Protein AF-A0A7W8K038-F1 (afdb_monomer)

Organism: NCBI:txid662880

Secondary structure (DSSP, 8-state):
--PPPP--SEEEES--S-SS-EEES-EEE--TTT---SEEEEEET-B--SSSPEEEES-EEE----SSTTT-S----EEEEEEES--SSTTTS-EEEEEES-EEES-SSEEEEE-S-EEEEEES-EEEE-SB-TTS-B-TT--EEEEE--TT-GGGGT--B--EEES-EEEEEEE-TTS-EEE--EEETT-TTTEE-PEEPSS---HHHHHHHHHHHHHHHHHTT--SS--

Structure (mmCIF, N/CA/C/O backbone):
data_AF-A0A7W8K038-F1
#
_entry.id   AF-A0A7W8K038-F1
#
loop_
_atom_site.group_PDB
_atom_site.id
_atom_site.type_symbol
_atom_site.label_atom_id
_atom_site.label_alt_id
_atom_site.label_comp_id
_atom_site.label_asym_id
_atom_site.label_entity_id
_atom_site.label_seq_id
_atom_site.pdbx_PDB_ins_code
_atom_site.Cartn_x
_atom_site.Cartn_y
_atom_site.Cartn_z
_atom_site.occupancy
_atom_site.B_iso_or_equiv
_atom_site.auth_seq_id
_atom_site.auth_comp_id
_atom_site.auth_asym_id
_atom_site.auth_atom_id
_atom_site.pdbx_PDB_model_num
ATOM 1 N N . ASN A 1 1 ? 24.488 9.471 19.323 1.00 39.50 1 ASN A N 1
ATOM 2 C CA . ASN A 1 1 ? 24.071 9.617 17.911 1.00 39.50 1 ASN A CA 1
ATOM 3 C C . ASN A 1 1 ? 22.723 8.944 17.753 1.00 39.50 1 ASN A C 1
ATOM 5 O O . ASN A 1 1 ? 22.666 7.740 17.559 1.00 39.50 1 ASN A O 1
ATOM 9 N N . GLY A 1 2 ? 21.658 9.698 18.034 1.00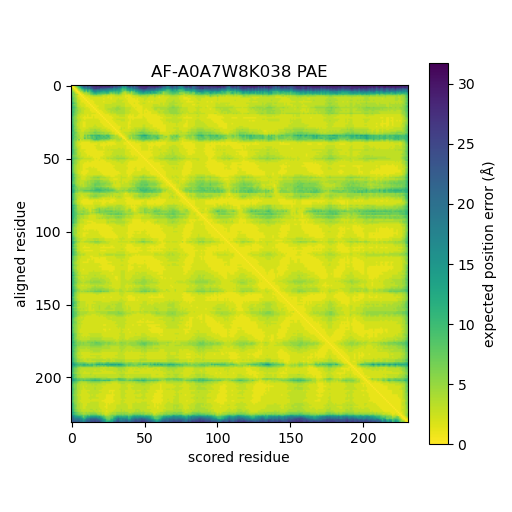 48.41 2 GLY A N 1
ATOM 10 C CA . GLY A 1 2 ? 20.288 9.205 18.214 1.00 48.41 2 GLY A CA 1
ATOM 11 C C . GLY A 1 2 ? 19.493 9.139 16.915 1.00 48.41 2 GLY A C 1
ATOM 12 O O . GLY A 1 2 ? 18.343 9.571 16.892 1.00 48.41 2 GLY A O 1
ATOM 13 N N . ASP A 1 3 ? 20.108 8.638 15.846 1.00 58.06 3 ASP A N 1
ATOM 14 C CA . ASP A 1 3 ? 19.403 8.445 14.585 1.00 58.06 3 ASP A CA 1
ATOM 15 C C . ASP A 1 3 ? 18.513 7.210 14.697 1.00 58.06 3 ASP A C 1
ATOM 17 O O . ASP A 1 3 ? 18.945 6.113 15.057 1.00 58.06 3 ASP A O 1
ATOM 21 N N . ARG A 1 4 ? 17.228 7.412 14.429 1.00 64.44 4 ARG A N 1
ATOM 22 C CA . ARG A 1 4 ? 16.230 6.353 14.425 1.00 64.44 4 ARG A CA 1
ATOM 23 C C . ARG A 1 4 ? 16.504 5.402 13.258 1.00 64.44 4 ARG A C 1
ATOM 25 O O . ARG A 1 4 ? 16.451 5.818 12.102 1.00 64.44 4 ARG A O 1
ATOM 32 N N . TYR A 1 5 ? 16.727 4.123 13.551 1.00 72.19 5 TYR A N 1
ATOM 33 C CA . TYR A 1 5 ? 16.779 3.091 12.517 1.00 72.19 5 TYR A CA 1
ATOM 34 C C . TYR A 1 5 ? 15.412 2.959 11.844 1.00 72.19 5 TYR A C 1
ATOM 36 O O . TYR A 1 5 ? 14.387 2.789 12.510 1.00 72.19 5 TYR A O 1
ATOM 44 N N . ARG A 1 6 ? 15.405 3.039 10.514 1.00 77.88 6 ARG A N 1
ATOM 45 C CA . ARG A 1 6 ? 14.235 2.722 9.699 1.00 77.88 6 ARG A CA 1
ATOM 46 C C . ARG A 1 6 ? 14.173 1.215 9.531 1.00 77.88 6 ARG A C 1
ATOM 48 O O . ARG A 1 6 ? 15.097 0.633 8.974 1.00 77.88 6 ARG A O 1
ATOM 55 N N . VAL A 1 7 ? 13.111 0.610 10.044 1.00 87.06 7 VAL A N 1
ATOM 56 C CA . VAL A 1 7 ? 12.880 -0.834 9.966 1.00 87.06 7 VAL A CA 1
ATOM 57 C C . VAL A 1 7 ? 11.578 -1.104 9.229 1.00 87.06 7 VAL A C 1
ATOM 59 O O . VAL A 1 7 ? 10.643 -0.306 9.305 1.00 87.06 7 VAL A O 1
ATOM 62 N N . GLN A 1 8 ? 11.537 -2.224 8.519 1.00 92.69 8 GLN A N 1
ATOM 63 C CA . GLN A 1 8 ? 10.395 -2.731 7.768 1.00 92.69 8 GLN A CA 1
ATOM 64 C C . GLN A 1 8 ? 10.157 -4.182 8.189 1.00 92.69 8 GLN A C 1
ATOM 66 O O . GLN A 1 8 ? 11.086 -4.844 8.655 1.00 92.69 8 GLN A O 1
ATOM 71 N N . PHE A 1 9 ? 8.941 -4.696 7.999 1.00 95.38 9 PHE A N 1
ATOM 72 C CA . PHE A 1 9 ? 8.730 -6.145 8.076 1.00 95.38 9 PHE A CA 1
ATOM 73 C C . PHE A 1 9 ? 9.479 -6.840 6.929 1.00 95.38 9 PHE A C 1
ATOM 75 O O . PHE A 1 9 ? 10.213 -7.799 7.153 1.00 95.38 9 PHE A O 1
ATOM 82 N N . ALA A 1 10 ? 9.358 -6.296 5.716 1.00 96.56 10 ALA A N 1
ATOM 83 C CA . ALA A 1 10 ? 10.121 -6.722 4.556 1.00 96.56 10 ALA A CA 1
ATOM 84 C C . ALA A 1 10 ? 10.601 -5.512 3.747 1.00 96.56 10 ALA A C 1
ATOM 86 O O . ALA A 1 10 ? 9.828 -4.613 3.408 1.00 96.56 10 ALA A O 1
ATOM 87 N N . GLN A 1 11 ? 11.881 -5.517 3.381 1.00 95.75 11 GLN A N 1
ATOM 88 C CA . GLN A 1 11 ? 12.431 -4.581 2.409 1.00 95.75 11 GLN A CA 1
ATOM 89 C C . GLN A 1 11 ? 13.205 -5.344 1.338 1.00 95.75 11 GLN A C 1
ATOM 91 O O . GLN A 1 11 ? 14.112 -6.114 1.648 1.00 95.75 11 GLN A O 1
ATOM 96 N N . LEU A 1 12 ? 12.878 -5.077 0.073 1.00 96.75 12 LEU A N 1
ATOM 97 C CA . LEU A 1 12 ? 13.747 -5.408 -1.051 1.00 96.75 12 LEU A CA 1
ATOM 98 C C . LEU A 1 12 ? 14.373 -4.112 -1.547 1.00 96.75 12 LEU A C 1
ATOM 100 O O . LEU A 1 12 ? 13.670 -3.221 -2.031 1.00 96.75 12 LEU A O 1
ATOM 104 N N . ALA A 1 13 ? 15.693 -4.013 -1.427 1.00 96.25 13 ALA A N 1
ATOM 105 C CA . ALA A 1 13 ? 16.438 -2.829 -1.817 1.00 96.25 13 ALA A CA 1
ATOM 106 C C . ALA A 1 13 ? 17.395 -3.144 -2.967 1.00 96.25 13 ALA A C 1
ATOM 108 O O . ALA A 1 13 ? 18.289 -3.976 -2.821 1.00 96.25 13 ALA A O 1
ATOM 109 N N . LYS A 1 14 ? 17.247 -2.418 -4.081 1.00 96.12 14 LYS A N 1
ATOM 110 C CA . LYS A 1 14 ? 18.122 -2.485 -5.262 1.00 96.12 14 LYS A CA 1
ATOM 111 C C . LYS A 1 14 ? 18.126 -3.864 -5.935 1.00 96.12 14 LYS A C 1
ATOM 113 O O . LYS A 1 14 ? 19.150 -4.290 -6.464 1.00 96.12 14 LYS A O 1
ATOM 118 N N . VAL A 1 15 ? 16.986 -4.556 -5.919 1.00 96.62 15 VAL A N 1
ATOM 119 C CA . VAL A 1 15 ? 16.804 -5.851 -6.592 1.00 96.62 15 VAL A CA 1
ATOM 120 C C . VAL A 1 15 ? 16.156 -5.606 -7.950 1.00 96.62 15 VAL A C 1
ATOM 122 O O . VAL A 1 15 ? 14.987 -5.254 -8.013 1.00 96.62 15 VAL A O 1
ATOM 125 N N . GLN A 1 16 ? 16.901 -5.747 -9.044 1.00 95.81 16 GLN A N 1
ATOM 126 C CA . GLN A 1 16 ? 16.466 -5.272 -10.363 1.00 95.81 16 GLN A CA 1
ATOM 127 C C . GLN A 1 16 ? 16.332 -6.419 -11.363 1.00 95.81 16 GLN A C 1
ATOM 129 O O . GLN A 1 16 ? 17.250 -7.223 -11.507 1.00 95.81 16 GLN A O 1
ATOM 134 N N . GLY A 1 17 ? 15.209 -6.467 -12.083 1.00 95.56 17 GLY A N 1
ATOM 135 C CA . GLY A 1 17 ? 14.999 -7.409 -13.184 1.00 95.56 17 GLY A CA 1
ATOM 136 C C . GLY A 1 17 ? 14.963 -8.880 -12.765 1.00 95.56 17 GLY A C 1
ATOM 137 O O . GLY A 1 17 ? 15.332 -9.744 -13.559 1.00 95.56 17 GLY A O 1
ATOM 138 N N . VAL A 1 18 ? 14.547 -9.181 -11.532 1.00 97.69 18 VAL A N 1
ATOM 139 C CA . VAL A 1 18 ? 14.528 -10.558 -11.011 1.00 97.69 18 VAL A CA 1
ATOM 140 C C . VAL A 1 18 ? 13.152 -11.192 -11.230 1.00 97.69 18 VAL A C 1
ATOM 142 O O . VAL A 1 18 ? 12.117 -10.604 -10.925 1.00 97.69 18 VAL A O 1
ATOM 145 N N . ALA A 1 19 ? 13.131 -12.405 -11.780 1.00 98.00 19 ALA A N 1
ATOM 146 C CA . ALA A 1 19 ? 11.912 -13.185 -11.976 1.00 98.00 19 ALA A CA 1
ATOM 147 C C . ALA A 1 19 ? 11.531 -13.975 -10.711 1.00 98.00 19 ALA A C 1
ATOM 149 O O . ALA A 1 19 ? 12.387 -14.306 -9.894 1.00 98.00 19 ALA A O 1
ATOM 150 N N . GLY A 1 20 ? 10.247 -14.319 -10.581 1.00 97.44 20 GLY A N 1
ATOM 151 C CA . GLY A 1 20 ? 9.751 -15.239 -9.550 1.00 97.44 20 GLY A CA 1
ATOM 152 C C . GLY A 1 20 ? 9.718 -14.676 -8.127 1.00 97.44 20 GLY A C 1
ATOM 153 O O . GLY A 1 20 ? 9.642 -15.447 -7.177 1.00 97.44 20 GLY A O 1
ATOM 154 N N . MET A 1 21 ? 9.794 -13.353 -7.960 1.00 98.44 21 MET A N 1
ATOM 155 C CA . MET A 1 21 ? 9.704 -12.725 -6.640 1.00 98.44 21 MET A CA 1
ATOM 156 C C . MET A 1 21 ? 8.253 -12.657 -6.150 1.00 98.44 21 MET A C 1
ATOM 158 O O . MET A 1 21 ? 7.381 -12.142 -6.855 1.00 98.44 21 MET A O 1
ATOM 162 N N . GLU A 1 22 ? 8.023 -13.104 -4.915 1.00 98.50 22 GLU A N 1
ATOM 163 C CA . GLU A 1 22 ? 6.705 -13.143 -4.281 1.00 98.50 22 GLU A CA 1
ATOM 164 C C . GLU A 1 22 ? 6.793 -12.789 -2.787 1.00 98.50 22 GLU A C 1
ATOM 166 O O . GLU A 1 22 ? 7.688 -13.249 -2.077 1.00 98.50 22 GLU A O 1
ATOM 171 N N . ILE A 1 23 ? 5.854 -11.968 -2.311 1.00 98.62 23 ILE A N 1
ATOM 172 C CA . ILE A 1 23 ? 5.584 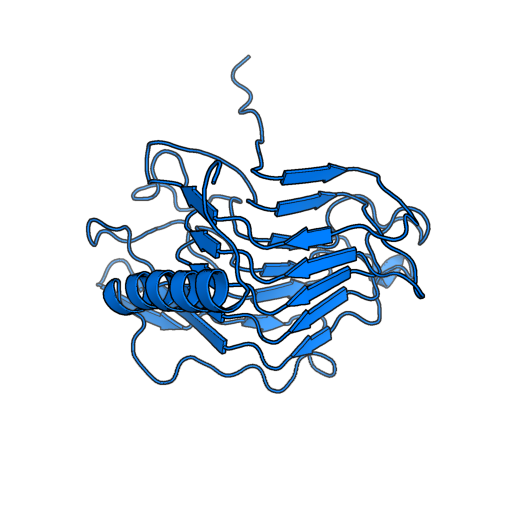-11.731 -0.889 1.00 98.62 23 ILE A CA 1
ATOM 173 C C . ILE A 1 23 ? 4.097 -11.999 -0.664 1.00 98.62 23 ILE A C 1
ATOM 175 O O . ILE A 1 23 ? 3.257 -11.152 -0.986 1.00 98.62 23 ILE A O 1
ATOM 179 N N . ALA A 1 24 ? 3.764 -13.170 -0.122 1.00 98.12 24 ALA A N 1
ATOM 180 C CA . ALA A 1 24 ? 2.376 -13.591 0.015 1.00 98.12 24 ALA A CA 1
ATOM 181 C C . ALA A 1 24 ? 2.047 -14.230 1.361 1.00 98.12 24 ALA A C 1
ATOM 183 O O . ALA A 1 24 ? 2.910 -14.821 2.007 1.00 98.12 24 ALA A O 1
ATOM 184 N N . TRP A 1 25 ? 0.773 -14.120 1.749 1.00 97.44 25 TRP A N 1
ATOM 185 C CA . TRP A 1 25 ? 0.190 -14.812 2.904 1.00 97.44 25 TRP A CA 1
ATOM 186 C C . TRP A 1 25 ? 0.849 -14.532 4.262 1.00 97.44 25 TRP A C 1
ATOM 188 O O . TRP A 1 25 ? 0.764 -15.349 5.179 1.00 97.44 25 TRP A O 1
ATOM 198 N N . ASN A 1 26 ? 1.468 -13.362 4.421 1.00 97.62 26 ASN A N 1
ATOM 199 C CA . ASN A 1 26 ? 2.027 -12.939 5.701 1.00 97.62 26 ASN A CA 1
ATOM 200 C C . ASN A 1 26 ? 0.948 -12.292 6.576 1.00 97.62 26 ASN A C 1
ATOM 202 O O . ASN A 1 26 ? 0.149 -11.489 6.091 1.00 97.62 26 ASN A O 1
ATOM 206 N N . GLU A 1 27 ? 0.970 -12.605 7.871 1.00 97.19 27 GLU A N 1
ATOM 207 C CA . GLU A 1 27 ? 0.245 -11.872 8.910 1.00 97.19 27 GLU A CA 1
ATOM 208 C C . GLU A 1 27 ? 1.221 -10.927 9.613 1.00 97.19 27 GLU A C 1
ATOM 210 O O . GLU A 1 27 ? 2.164 -11.371 10.267 1.00 97.19 27 GLU A O 1
ATOM 215 N N . VAL A 1 28 ? 1.003 -9.621 9.477 1.00 96.69 28 VAL A N 1
ATOM 216 C CA . VAL A 1 28 ? 1.839 -8.593 10.101 1.00 96.69 28 VAL A CA 1
ATOM 217 C C . VAL A 1 28 ? 0.958 -7.714 10.975 1.00 96.69 28 VAL A C 1
ATOM 219 O O . VAL A 1 28 ? 0.100 -6.994 10.468 1.00 96.69 28 VAL A O 1
ATOM 222 N N . ILE A 1 29 ? 1.159 -7.769 12.292 1.00 96.06 29 ILE A N 1
ATOM 223 C CA . ILE A 1 29 ? 0.380 -6.998 13.267 1.00 96.06 29 ILE A CA 1
ATOM 224 C C . ILE A 1 29 ? 1.328 -6.171 14.127 1.00 96.06 29 ILE A C 1
ATOM 226 O O . ILE A 1 29 ? 2.129 -6.696 14.896 1.00 96.06 29 ILE A O 1
ATOM 230 N N . ASN A 1 30 ? 1.195 -4.855 14.014 1.00 94.38 30 ASN A N 1
ATOM 231 C CA . ASN A 1 30 ? 1.986 -3.879 14.742 1.00 94.38 30 ASN A CA 1
ATOM 232 C C . ASN A 1 30 ? 1.109 -3.179 15.767 1.00 94.38 30 ASN A C 1
ATOM 234 O O . ASN A 1 30 ? 0.130 -2.522 15.416 1.00 94.38 30 ASN A O 1
ATOM 238 N N . GLU A 1 31 ? 1.463 -3.292 17.042 1.00 93.19 31 GLU A N 1
ATOM 239 C CA . GLU A 1 31 ? 0.704 -2.658 18.117 1.00 93.19 31 GLU A CA 1
ATOM 240 C C . GLU A 1 31 ? 1.218 -1.233 18.408 1.00 93.19 31 GLU A C 1
ATOM 242 O O . GLU A 1 31 ? 2.439 -1.010 18.422 1.00 93.19 31 GLU A O 1
ATOM 247 N N . PRO A 1 32 ? 0.319 -0.261 18.673 1.00 91.81 32 PRO A N 1
ATOM 248 C CA . PRO A 1 32 ? 0.703 1.084 19.099 1.00 91.81 32 PRO A CA 1
ATOM 249 C C . PRO A 1 32 ? 1.629 1.060 20.319 1.00 91.81 32 PRO A C 1
ATOM 251 O O . PRO A 1 32 ? 1.367 0.347 21.286 1.00 91.81 32 PRO A O 1
ATOM 254 N N . GLY A 1 33 ? 2.710 1.843 20.284 1.00 88.25 33 GLY A N 1
ATOM 255 C CA . GLY A 1 33 ? 3.678 1.936 21.384 1.00 88.25 33 GLY A CA 1
ATOM 256 C C . GLY A 1 33 ? 4.605 0.725 21.553 1.00 88.25 33 GLY A C 1
ATOM 257 O O . GLY A 1 33 ? 5.503 0.776 22.389 1.00 88.25 33 GLY A O 1
ATOM 258 N N . LYS A 1 34 ? 4.433 -0.347 20.764 1.00 88.81 34 LYS A N 1
ATOM 259 C CA . LYS A 1 34 ? 5.296 -1.546 20.804 1.00 88.81 34 LYS A CA 1
ATOM 260 C C . LYS A 1 34 ? 6.188 -1.714 19.576 1.00 88.81 34 LYS A C 1
ATOM 262 O O . LYS A 1 34 ? 7.090 -2.543 19.578 1.00 88.81 34 LYS A O 1
ATOM 267 N N . SER A 1 35 ? 5.933 -0.943 18.527 1.00 82.31 35 SER A N 1
ATOM 268 C CA . SER A 1 35 ? 6.666 -0.977 17.262 1.00 82.31 35 SER A CA 1
ATOM 269 C C . SER A 1 35 ? 6.764 0.433 16.683 1.00 82.31 35 SER A C 1
ATOM 271 O O . SER A 1 35 ? 6.010 1.326 17.069 1.00 82.31 35 SER A O 1
ATOM 273 N N . SER A 1 36 ? 7.735 0.647 15.797 1.00 82.31 36 SER A N 1
ATOM 274 C CA . SER A 1 36 ? 8.001 1.950 15.181 1.00 82.31 36 SER A CA 1
ATOM 275 C C . SER A 1 36 ? 8.637 1.761 13.801 1.00 82.31 36 SER A C 1
ATOM 277 O O . SER A 1 36 ? 9.719 2.278 13.507 1.00 82.31 36 SER A O 1
ATOM 279 N N . LEU A 1 37 ? 7.996 0.928 12.982 1.00 87.00 37 LEU A N 1
ATOM 280 C CA . LEU A 1 37 ? 8.451 0.596 11.632 1.00 87.00 37 LEU A CA 1
ATOM 281 C C . LEU A 1 37 ? 8.009 1.661 10.623 1.00 87.00 37 LEU A C 1
ATOM 283 O O . LEU A 1 37 ? 6.950 2.259 10.800 1.00 87.00 37 LEU A O 1
ATOM 287 N N . GLU A 1 38 ? 8.795 1.879 9.575 1.00 89.31 38 GLU A N 1
ATOM 288 C CA . GLU A 1 38 ? 8.398 2.745 8.461 1.00 89.31 38 GLU A CA 1
ATOM 289 C C . GLU A 1 38 ? 7.273 2.062 7.663 1.00 89.31 38 GLU A C 1
ATOM 291 O O . GLU A 1 38 ? 6.159 1.902 8.164 1.00 89.31 38 GLU A O 1
ATOM 296 N N . GLU A 1 39 ? 7.505 1.626 6.430 1.00 93.06 39 GLU A N 1
ATOM 297 C CA . GLU A 1 39 ? 6.520 0.810 5.722 1.00 93.06 39 GLU A CA 1
ATOM 298 C C . GLU A 1 39 ? 6.660 -0.670 6.072 1.00 93.06 39 GLU A C 1
ATOM 300 O O . GLU A 1 39 ? 7.761 -1.175 6.284 1.00 93.06 39 GLU A O 1
ATOM 305 N N . ASN A 1 40 ? 5.539 -1.390 6.139 1.00 97.62 40 ASN A N 1
ATOM 306 C CA . ASN A 1 40 ? 5.576 -2.834 6.374 1.00 97.62 40 ASN A CA 1
ATOM 307 C C . ASN A 1 40 ? 6.304 -3.545 5.235 1.00 97.62 40 ASN A C 1
ATOM 309 O O . ASN A 1 40 ? 7.177 -4.373 5.486 1.00 97.62 40 ASN A O 1
ATOM 313 N N . ILE A 1 41 ? 5.974 -3.187 3.995 1.00 98.50 41 ILE A N 1
ATOM 314 C CA . ILE A 1 41 ? 6.663 -3.666 2.801 1.00 98.50 41 ILE A CA 1
ATOM 315 C C . ILE A 1 41 ? 7.161 -2.455 2.020 1.00 98.50 41 ILE A C 1
ATOM 317 O O . ILE A 1 41 ? 6.360 -1.635 1.574 1.00 98.50 41 ILE A O 1
ATOM 321 N N . ASN A 1 42 ? 8.473 -2.353 1.820 1.00 97.81 42 ASN A N 1
ATOM 322 C CA . ASN A 1 42 ? 9.081 -1.299 1.009 1.00 97.81 42 ASN A CA 1
ATOM 323 C C . ASN A 1 42 ? 9.884 -1.910 -0.151 1.00 97.81 42 ASN A C 1
ATOM 325 O O . ASN A 1 42 ? 10.755 -2.761 0.056 1.00 97.81 42 ASN A O 1
ATOM 329 N N . LEU A 1 43 ? 9.590 -1.463 -1.374 1.00 97.94 43 LEU A N 1
ATOM 330 C CA . LEU A 1 43 ? 10.349 -1.798 -2.575 1.00 97.94 43 LEU A CA 1
ATOM 331 C C . LEU A 1 43 ? 11.222 -0.611 -2.996 1.00 97.94 43 LEU A C 1
ATOM 333 O O . LEU A 1 43 ? 10.837 0.192 -3.849 1.00 97.94 43 LEU A O 1
ATOM 337 N N . TYR A 1 44 ? 12.418 -0.526 -2.417 1.00 97.25 44 TYR A N 1
ATOM 338 C CA . TYR A 1 44 ? 13.383 0.524 -2.722 1.00 97.25 44 TYR A CA 1
ATOM 339 C C . TYR A 1 44 ? 14.176 0.160 -3.979 1.00 97.25 44 TYR A C 1
ATOM 341 O O . TYR A 1 44 ? 15.014 -0.738 -3.939 1.00 97.25 44 TYR A O 1
ATOM 349 N N . SER A 1 45 ? 13.971 0.867 -5.093 1.00 97.06 45 SER A N 1
ATOM 350 C CA . SER A 1 45 ? 14.696 0.642 -6.356 1.00 97.06 45 SER A CA 1
ATO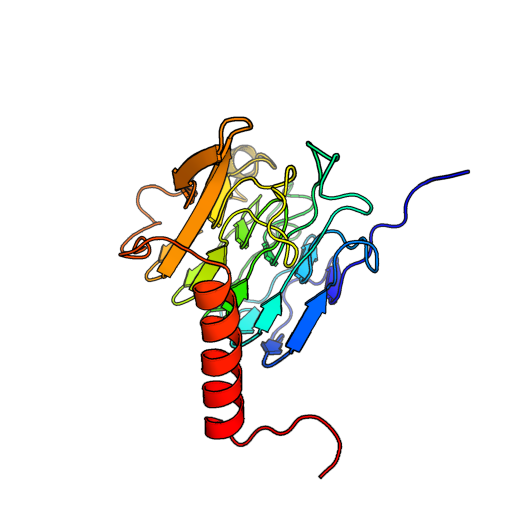M 351 C C . SER A 1 45 ? 14.647 -0.831 -6.800 1.00 97.06 45 SER A C 1
ATOM 353 O O . SER A 1 45 ? 15.658 -1.413 -7.200 1.00 97.06 45 SER A O 1
ATOM 355 N N . THR A 1 46 ? 13.468 -1.446 -6.663 1.00 98.12 46 THR A N 1
ATOM 356 C CA . THR A 1 46 ? 13.252 -2.879 -6.898 1.00 98.12 46 THR A CA 1
ATOM 357 C C . THR A 1 46 ? 12.288 -3.117 -8.054 1.00 98.12 46 THR A C 1
ATOM 359 O O . THR A 1 46 ? 11.239 -2.473 -8.141 1.00 98.12 46 THR A O 1
ATOM 362 N N . SER A 1 47 ? 12.632 -4.057 -8.935 1.00 98.25 47 SER A N 1
ATOM 363 C CA . SER A 1 47 ? 11.819 -4.418 -10.088 1.00 98.25 47 SER A CA 1
ATOM 364 C C . SER A 1 47 ? 11.796 -5.913 -10.390 1.00 98.25 47 SER A C 1
ATOM 366 O O . SER A 1 47 ? 12.804 -6.614 -10.287 1.00 98.25 47 SER A O 1
ATOM 368 N N . GLY A 1 48 ? 10.617 -6.382 -10.803 1.00 98.38 48 GLY A N 1
ATOM 369 C CA . GLY A 1 48 ? 10.478 -7.653 -11.505 1.00 98.38 48 GLY A CA 1
ATOM 370 C C . GLY A 1 48 ? 10.865 -7.517 -12.979 1.00 98.38 48 GLY A C 1
ATOM 371 O O . GLY A 1 48 ? 11.571 -6.594 -13.388 1.00 98.38 48 GLY A O 1
ATOM 372 N N . THR A 1 49 ? 10.336 -8.406 -13.809 1.00 98.12 49 THR A N 1
ATOM 373 C CA . THR A 1 49 ? 10.434 -8.322 -15.274 1.00 98.12 49 THR A CA 1
ATOM 374 C C . THR A 1 49 ? 9.046 -8.187 -15.896 1.00 98.12 49 THR A C 1
ATOM 376 O O . THR A 1 49 ? 8.036 -8.486 -15.258 1.00 98.12 49 THR A O 1
ATOM 379 N N . SER A 1 50 ? 8.966 -7.780 -17.164 1.00 97.38 50 SER A N 1
ATOM 380 C CA . SER A 1 50 ? 7.686 -7.698 -17.881 1.00 97.38 50 SER A CA 1
ATOM 381 C C . SER A 1 50 ? 6.967 -9.050 -17.981 1.00 97.38 50 SER A C 1
ATOM 383 O O . SER A 1 50 ? 5.740 -9.087 -17.893 1.00 97.38 50 SER A O 1
ATOM 385 N N . SER A 1 51 ? 7.716 -10.151 -18.111 1.00 97.88 51 SER A N 1
ATOM 386 C CA . SER A 1 51 ? 7.197 -11.525 -18.173 1.00 97.88 51 SER A CA 1
ATOM 387 C C . SER A 1 51 ? 7.049 -12.206 -16.808 1.00 97.88 51 SER A C 1
ATOM 389 O O . SER A 1 51 ? 6.382 -13.229 -16.709 1.00 97.88 51 SER A O 1
ATOM 391 N N . SER A 1 52 ? 7.676 -11.675 -15.757 1.00 98.44 52 SER A N 1
ATOM 392 C CA . SER A 1 52 ? 7.621 -12.206 -14.391 1.00 98.44 52 SER A CA 1
ATOM 393 C C . SER A 1 52 ? 7.693 -11.045 -13.405 1.00 98.44 52 SER A C 1
ATOM 395 O O . SER A 1 52 ? 8.764 -10.638 -12.948 1.00 98.44 52 SER A O 1
ATOM 397 N N . ARG A 1 53 ? 6.525 -10.454 -13.165 1.00 98.62 53 ARG A N 1
ATOM 398 C CA . ARG A 1 53 ? 6.329 -9.281 -12.312 1.00 98.62 53 ARG A CA 1
ATOM 399 C C . ARG A 1 53 ? 6.404 -9.711 -10.848 1.00 98.62 53 ARG A C 1
ATOM 401 O O . ARG A 1 53 ? 5.883 -10.774 -10.519 1.00 98.62 53 ARG A O 1
ATOM 408 N N . LEU A 1 54 ? 6.999 -8.897 -9.975 1.00 98.81 54 LEU A N 1
ATOM 409 C CA . LEU A 1 54 ? 7.010 -9.164 -8.531 1.00 98.81 54 LEU A CA 1
ATOM 410 C C . LEU A 1 54 ? 5.566 -9.176 -8.018 1.00 98.81 54 LEU A C 1
ATOM 412 O O . LEU A 1 54 ? 4.823 -8.235 -8.294 1.00 98.81 54 LEU A O 1
ATOM 416 N N . GLN A 1 55 ? 5.173 -10.217 -7.286 1.00 98.88 55 GLN A N 1
ATOM 417 C CA . GLN A 1 55 ? 3.820 -10.358 -6.743 1.00 98.88 55 GLN A CA 1
ATOM 418 C C . GLN A 1 55 ? 3.802 -10.039 -5.237 1.00 98.88 55 GLN A C 1
ATOM 420 O O . GLN A 1 55 ? 4.565 -10.619 -4.470 1.00 98.88 55 GLN A O 1
ATOM 425 N N . ILE A 1 56 ? 2.929 -9.132 -4.793 1.00 98.94 56 ILE A N 1
ATOM 426 C CA . ILE A 1 56 ? 2.629 -8.899 -3.370 1.00 98.94 56 ILE A CA 1
ATOM 427 C C . ILE A 1 56 ? 1.141 -9.144 -3.167 1.00 98.94 56 ILE A C 1
ATOM 429 O O . ILE A 1 56 ? 0.324 -8.303 -3.557 1.00 98.94 56 ILE A O 1
ATOM 433 N N . HIS A 1 57 ? 0.764 -10.273 -2.572 1.00 98.88 57 HIS A N 1
ATOM 434 C CA . HIS A 1 57 ? -0.651 -10.615 -2.493 1.00 98.88 57 HIS A CA 1
ATOM 435 C C . HIS A 1 57 ? -1.086 -11.375 -1.255 1.00 98.88 57 HIS A C 1
ATOM 437 O O . HIS A 1 57 ? -0.301 -12.028 -0.580 1.00 98.88 57 HIS A O 1
ATOM 443 N N . ASP A 1 58 ? -2.378 -11.264 -0.956 1.00 98.81 58 ASP A N 1
ATOM 444 C CA . ASP A 1 58 ? -3.025 -12.001 0.130 1.00 98.81 58 ASP A CA 1
ATOM 445 C C . ASP A 1 58 ? -2.336 -11.848 1.500 1.00 98.81 58 ASP A C 1
ATOM 447 O O . ASP A 1 58 ? -2.476 -12.702 2.372 1.00 98.81 58 ASP A O 1
ATOM 451 N N . ASN A 1 59 ? -1.624 -10.742 1.731 1.00 98.81 59 ASN A N 1
ATOM 452 C CA . ASN A 1 59 ? -1.065 -10.410 3.038 1.00 98.81 59 ASN A CA 1
ATOM 453 C C . ASN A 1 59 ? -2.110 -9.688 3.897 1.00 98.81 59 ASN A C 1
ATOM 455 O O . ASN A 1 59 ? -2.917 -8.902 3.384 1.00 98.81 59 ASN A O 1
ATOM 459 N N . TYR A 1 60 ? -2.050 -9.913 5.207 1.00 98.75 60 TYR A N 1
ATOM 460 C CA . TYR A 1 60 ? -2.709 -9.085 6.207 1.00 98.75 60 TYR A CA 1
ATOM 461 C C . TYR A 1 60 ? -1.685 -8.168 6.855 1.00 98.75 60 TYR A C 1
ATOM 463 O O . TYR A 1 60 ? -0.713 -8.634 7.444 1.00 98.75 60 TYR A O 1
ATOM 471 N N . ILE A 1 61 ? -1.905 -6.863 6.748 1.00 98.69 61 ILE A N 1
ATOM 472 C CA . ILE A 1 61 ? -1.035 -5.852 7.340 1.00 98.69 61 ILE A CA 1
ATOM 473 C C . ILE A 1 61 ? -1.886 -4.978 8.242 1.00 98.69 61 ILE A C 1
ATOM 475 O O . ILE A 1 61 ? -2.765 -4.268 7.760 1.00 98.69 61 ILE A O 1
ATOM 479 N N . GLN A 1 62 ? -1.593 -4.989 9.536 1.00 97.81 62 GLN A N 1
ATOM 480 C CA . GLN A 1 62 ? -2.230 -4.127 10.512 1.00 97.81 62 GLN A CA 1
ATOM 481 C C . GLN A 1 62 ? -1.206 -3.259 11.228 1.00 97.81 62 GLN A C 1
ATOM 483 O O . GLN A 1 62 ? -0.263 -3.753 11.845 1.00 97.81 62 GLN A O 1
ATOM 488 N N . GLY A 1 63 ? -1.446 -1.953 11.208 1.00 94.44 63 GLY A N 1
ATOM 489 C CA . GLY A 1 63 ? -0.608 -0.998 11.912 1.00 94.44 63 GLY A CA 1
ATOM 490 C C . GLY A 1 63 ? 0.725 -0.717 11.218 1.00 94.44 63 GLY A C 1
ATOM 491 O O . GLY A 1 63 ? 1.243 -1.477 10.406 1.00 94.44 63 GLY A O 1
ATOM 492 N N . ALA A 1 64 ? 1.252 0.449 11.545 1.00 93.56 64 ALA A N 1
ATOM 493 C CA . ALA A 1 64 ? 2.589 0.958 11.260 1.00 93.56 64 ALA A CA 1
ATOM 494 C C . ALA A 1 64 ? 2.632 2.264 12.043 1.00 93.56 64 ALA A C 1
ATOM 496 O O . ALA A 1 64 ? 2.497 3.340 11.469 1.00 93.56 64 ALA A O 1
ATOM 497 N N . PHE A 1 65 ? 2.574 2.154 13.369 1.00 92.81 65 PHE A N 1
ATOM 498 C CA . PHE A 1 65 ? 2.287 3.291 14.232 1.00 92.81 65 PHE A CA 1
ATOM 499 C C . PHE A 1 65 ? 3.564 4.052 14.574 1.00 92.81 65 PHE A C 1
ATOM 501 O O . PHE A 1 65 ? 4.636 3.464 14.715 1.00 92.81 65 PHE A O 1
ATOM 508 N N . ALA A 1 66 ? 3.440 5.367 14.747 1.00 89.81 66 ALA A N 1
ATOM 509 C CA . ALA A 1 66 ? 4.469 6.129 15.440 1.00 89.81 66 ALA A CA 1
ATOM 510 C C . ALA A 1 66 ? 4.638 5.590 16.874 1.00 89.81 66 ALA A C 1
ATOM 512 O O . ALA A 1 66 ? 3.716 4.979 17.416 1.00 89.81 66 ALA A O 1
ATOM 513 N N . VAL A 1 67 ? 5.782 5.872 17.513 1.00 87.94 67 VAL A N 1
ATOM 514 C CA . VAL A 1 67 ? 6.018 5.505 18.928 1.00 87.94 67 VAL A CA 1
ATOM 515 C C . VAL A 1 67 ? 4.896 6.037 19.824 1.00 87.94 67 VAL A C 1
ATOM 517 O O . VAL A 1 67 ? 4.378 5.307 20.662 1.00 87.94 67 VAL A O 1
ATOM 520 N N . ASP A 1 68 ? 4.487 7.288 19.595 1.00 89.44 68 ASP A N 1
ATOM 521 C CA . ASP A 1 68 ? 3.303 7.887 20.208 1.00 89.44 68 ASP A CA 1
ATOM 522 C C . ASP A 1 68 ? 2.326 8.360 19.117 1.00 89.44 68 ASP A C 1
ATOM 524 O O . ASP A 1 68 ? 2.357 9.518 18.690 1.00 89.44 68 ASP A O 1
ATOM 528 N N . PRO A 1 69 ? 1.440 7.475 18.634 1.00 88.38 69 PRO A N 1
ATOM 529 C CA . PRO A 1 69 ? 0.538 7.789 17.530 1.00 88.38 69 PRO A CA 1
ATOM 530 C C . PRO A 1 69 ? -0.632 8.696 17.948 1.00 88.38 69 PRO A C 1
ATOM 532 O O . PRO A 1 69 ? -1.376 9.182 17.093 1.00 88.38 69 PRO A O 1
ATOM 535 N N . SER A 1 70 ? -0.799 8.949 19.252 1.00 88.56 70 SER A N 1
ATOM 536 C CA . SER A 1 70 ? -1.822 9.854 19.787 1.00 88.56 70 SER A CA 1
ATOM 537 C C . SER A 1 70 ? -1.398 11.327 19.743 1.00 88.56 70 SER A C 1
ATOM 539 O O . SER A 1 70 ? -2.247 12.227 19.708 1.00 88.56 70 SER A O 1
ATOM 541 N N . SER A 1 71 ? -0.088 11.591 19.713 1.00 87.94 71 SER A N 1
ATOM 542 C CA . SER A 1 71 ? 0.482 12.938 19.658 1.00 87.94 71 SER A CA 1
ATOM 543 C C . SER A 1 71 ? 1.205 13.231 18.341 1.00 87.94 71 SER A C 1
ATOM 545 O O . SER A 1 71 ? 1.138 14.367 17.867 1.00 87.94 71 SER A O 1
ATOM 547 N N . ALA A 1 72 ? 1.816 12.225 17.706 1.00 87.44 72 ALA A N 1
ATOM 548 C CA . ALA A 1 72 ? 2.564 12.390 16.466 1.00 87.44 72 ALA A CA 1
ATOM 549 C C . ALA A 1 72 ? 1.638 12.743 15.291 1.00 87.44 72 ALA A C 1
ATOM 551 O O . ALA A 1 72 ? 0.916 11.900 14.757 1.00 87.44 72 ALA A O 1
ATOM 552 N N . ALA A 1 73 ? 1.676 14.006 14.869 1.00 84.81 73 ALA A N 1
ATOM 553 C CA . ALA A 1 73 ? 0.931 14.487 13.705 1.00 84.81 73 ALA A CA 1
ATOM 554 C C . ALA A 1 73 ? 1.616 14.148 12.368 1.00 84.81 73 ALA A C 1
ATOM 556 O O . ALA A 1 73 ? 0.963 14.147 11.330 1.00 84.81 73 ALA A O 1
ATOM 557 N N . ALA A 1 74 ? 2.921 13.867 12.392 1.00 86.38 74 ALA A N 1
ATOM 558 C CA . ALA A 1 74 ? 3.704 13.519 11.215 1.00 86.38 74 ALA A CA 1
ATOM 559 C C . ALA A 1 74 ? 4.477 12.228 11.466 1.00 86.38 74 ALA A C 1
ATOM 561 O O . ALA A 1 74 ? 5.239 12.117 12.428 1.00 86.38 74 ALA A O 1
ATOM 562 N N . TYR A 1 75 ? 4.274 11.263 10.580 1.00 90.75 75 TYR A N 1
ATOM 563 C CA . TYR A 1 75 ? 4.980 9.999 10.578 1.00 90.75 75 TYR A CA 1
ATOM 564 C C . TYR A 1 75 ? 4.914 9.394 9.178 1.00 90.75 75 TYR A C 1
ATOM 566 O O . TYR A 1 75 ? 3.897 9.560 8.514 1.00 90.75 75 TYR A O 1
ATOM 574 N N . SER A 1 76 ? 5.974 8.732 8.719 1.00 89.94 76 SER A N 1
ATOM 575 C CA . SER A 1 76 ? 6.047 8.140 7.375 1.00 89.94 76 SER A CA 1
ATOM 576 C C . SER A 1 76 ? 5.534 6.703 7.310 1.00 89.94 76 SER A C 1
ATOM 578 O O . SER A 1 76 ? 5.211 6.234 6.220 1.00 89.94 76 SER A O 1
ATOM 580 N N . GLY A 1 77 ? 5.407 6.024 8.455 1.00 91.62 77 GLY A N 1
ATOM 581 C CA . GLY A 1 77 ? 5.131 4.596 8.463 1.00 91.62 77 GLY A CA 1
ATOM 582 C C . GLY A 1 77 ? 3.759 4.209 7.912 1.00 91.62 77 GLY A C 1
ATOM 583 O O . GLY A 1 77 ? 2.754 4.868 8.184 1.00 91.62 77 GLY A O 1
ATOM 584 N N . GLY A 1 78 ? 3.714 3.133 7.128 1.00 96.06 78 GLY A N 1
ATOM 585 C CA . GLY A 1 78 ? 2.567 2.759 6.298 1.00 96.06 78 GLY A CA 1
ATOM 586 C C . GLY A 1 78 ? 2.498 1.269 5.951 1.00 96.06 78 GLY A C 1
ATOM 587 O O . GLY A 1 78 ? 3.199 0.435 6.521 1.00 96.06 78 GLY A O 1
ATOM 588 N N . GLY A 1 79 ? 1.615 0.914 5.018 1.00 98.19 79 GLY A N 1
ATOM 589 C CA . GLY A 1 79 ? 1.451 -0.463 4.549 1.00 98.19 79 GLY A CA 1
ATOM 590 C C . GLY A 1 79 ? 2.512 -0.849 3.520 1.00 98.19 79 GLY A C 1
ATOM 591 O O . GLY A 1 79 ? 3.564 -1.368 3.884 1.00 98.19 79 GLY A O 1
ATOM 592 N N . ILE A 1 80 ? 2.229 -0.607 2.240 1.00 98.81 80 ILE A N 1
ATOM 593 C CA . ILE A 1 80 ? 3.077 -1.027 1.114 1.00 98.81 80 ILE A CA 1
ATOM 594 C C . ILE A 1 80 ? 3.571 0.200 0.341 1.00 98.81 80 ILE A C 1
ATOM 596 O O . ILE A 1 80 ? 2.764 1.037 -0.067 1.00 98.81 80 ILE A O 1
ATOM 600 N N . MET A 1 81 ? 4.880 0.288 0.105 1.00 98.44 81 MET A N 1
ATOM 601 C CA . MET A 1 81 ? 5.513 1.344 -0.686 1.00 98.44 81 MET A CA 1
ATOM 602 C C . MET A 1 81 ? 6.141 0.799 -1.965 1.00 98.44 81 MET A C 1
ATOM 604 O O . MET A 1 81 ? 7.032 -0.052 -1.919 1.00 98.44 81 MET A O 1
ATOM 608 N N . LEU A 1 82 ? 5.695 1.336 -3.100 1.00 98.62 82 LEU A N 1
ATOM 609 C CA . LEU A 1 82 ? 6.204 1.045 -4.434 1.00 98.62 82 LEU A CA 1
ATOM 610 C C . LEU A 1 82 ? 6.921 2.255 -5.026 1.00 98.62 82 LEU A C 1
ATOM 612 O O . LEU A 1 82 ? 6.541 3.408 -4.796 1.00 98.62 82 LEU A O 1
ATOM 616 N N . GLY A 1 83 ? 7.913 1.966 -5.866 1.00 95.88 83 GLY A N 1
ATOM 617 C CA . GLY A 1 83 ? 8.602 2.989 -6.641 1.00 95.88 83 GLY A CA 1
ATOM 618 C C . GLY A 1 83 ? 9.420 3.948 -5.783 1.00 95.88 83 GLY A C 1
ATOM 619 O O . GLY A 1 83 ? 9.641 5.072 -6.210 1.00 95.88 83 GLY A O 1
ATOM 620 N N . ASP A 1 84 ? 9.835 3.526 -4.587 1.00 95.75 84 ASP A N 1
ATOM 621 C CA . ASP A 1 84 ? 10.749 4.282 -3.733 1.00 95.75 84 ASP A CA 1
ATOM 622 C C . ASP A 1 84 ? 12.184 4.215 -4.289 1.00 95.75 84 ASP A C 1
ATOM 624 O O . ASP A 1 84 ? 12.561 3.268 -4.985 1.00 95.75 84 ASP A O 1
ATOM 628 N N . GLY A 1 85 ? 13.009 5.208 -3.969 1.00 94.12 85 GLY A N 1
ATOM 629 C CA . GLY A 1 85 ? 14.405 5.286 -4.397 1.00 94.12 85 GLY A CA 1
ATOM 630 C C . GLY A 1 85 ? 14.652 5.957 -5.761 1.00 94.12 85 GLY A C 1
ATOM 631 O O . GLY A 1 85 ? 13.800 6.656 -6.299 1.00 94.12 85 GLY A O 1
ATOM 632 N N . PRO A 1 86 ? 15.873 5.837 -6.316 1.00 92.12 86 PRO A N 1
ATOM 633 C CA . PRO A 1 86 ? 16.281 6.609 -7.489 1.00 92.12 86 PRO A CA 1
ATOM 634 C C . PRO A 1 86 ? 15.459 6.301 -8.746 1.00 92.12 86 PRO A C 1
ATOM 636 O O . PRO A 1 86 ? 15.224 5.141 -9.079 1.00 92.12 86 PRO A O 1
ATOM 639 N N . VAL A 1 87 ? 15.122 7.350 -9.501 1.00 94.06 87 VAL A N 1
ATOM 640 C CA . VAL A 1 87 ? 14.356 7.271 -10.761 1.00 94.06 87 VAL A CA 1
ATOM 641 C C . VAL A 1 87 ? 15.129 7.829 -11.965 1.00 94.06 87 VAL A C 1
ATOM 643 O O . VAL A 1 87 ? 14.535 8.176 -12.983 1.00 94.06 87 VAL A O 1
ATOM 646 N N . ASP A 1 88 ? 16.459 7.926 -11.864 1.00 93.12 88 ASP A N 1
ATOM 647 C CA . ASP A 1 88 ? 17.314 8.563 -12.880 1.00 93.12 88 ASP A CA 1
ATOM 648 C C . ASP A 1 88 ? 17.285 7.860 -14.244 1.00 93.12 88 ASP A C 1
ATOM 650 O O . ASP A 1 88 ? 17.501 8.499 -15.272 1.00 93.12 88 ASP A O 1
ATOM 654 N N . ASN A 1 89 ? 17.060 6.544 -14.258 1.00 93.88 89 ASN A N 1
ATOM 655 C CA . ASN A 1 89 ? 16.929 5.740 -15.470 1.00 93.88 89 ASN A CA 1
ATOM 656 C C . ASN A 1 89 ? 16.129 4.454 -15.199 1.00 93.88 89 ASN A C 1
ATOM 658 O O . ASN A 1 89 ? 15.935 4.056 -14.048 1.00 93.88 89 ASN A O 1
ATOM 662 N N . LEU A 1 90 ? 15.696 3.791 -16.273 1.00 94.19 90 LEU A N 1
ATOM 663 C CA . LEU A 1 90 ? 14.847 2.597 -16.202 1.00 94.19 90 LEU A CA 1
ATOM 664 C C . LEU A 1 90 ? 15.509 1.380 -15.558 1.00 94.19 90 LEU A C 1
ATOM 666 O O . LEU A 1 90 ? 14.804 0.524 -15.042 1.00 94.19 90 LEU A O 1
ATOM 670 N N . SER A 1 91 ? 16.841 1.283 -15.559 1.00 91.81 91 SER A N 1
ATOM 671 C CA . SER A 1 91 ? 17.498 0.147 -14.909 1.00 91.81 91 SER A CA 1
ATOM 672 C C . SER A 1 91 ? 17.471 0.268 -13.385 1.00 91.81 91 SER A C 1
ATOM 674 O O . SER A 1 91 ? 17.666 -0.732 -12.709 1.00 91.81 91 SER A O 1
ATOM 676 N N . LYS A 1 92 ? 17.260 1.476 -12.840 1.00 93.69 92 LYS A N 1
ATOM 677 C CA . LYS A 1 92 ? 17.214 1.738 -11.392 1.00 93.69 92 LYS A CA 1
ATOM 678 C C . LYS A 1 92 ? 15.813 2.002 -10.856 1.00 93.69 92 LYS A C 1
ATOM 680 O O . LYS A 1 92 ? 15.563 1.731 -9.681 1.00 93.69 92 LYS A O 1
ATOM 685 N N . ALA A 1 93 ? 14.934 2.557 -11.682 1.00 97.19 93 ALA A N 1
ATOM 686 C CA . ALA A 1 93 ? 13.563 2.825 -11.290 1.00 97.19 93 ALA A CA 1
ATOM 687 C C . ALA A 1 93 ? 12.865 1.519 -10.878 1.00 97.19 93 ALA A C 1
ATOM 689 O O . ALA A 1 93 ? 13.038 0.479 -11.515 1.00 97.19 93 ALA A O 1
ATOM 690 N N . GLY A 1 94 ? 12.092 1.568 -9.792 1.00 97.88 94 GLY A N 1
ATOM 691 C CA . GLY A 1 94 ? 11.252 0.436 -9.416 1.00 97.88 94 GLY A CA 1
ATOM 692 C C . GLY A 1 94 ? 10.199 0.166 -10.492 1.00 97.88 94 GLY A C 1
ATOM 693 O O . GLY A 1 94 ? 9.717 1.098 -11.136 1.00 97.88 94 GLY A O 1
ATOM 694 N N . GLY A 1 95 ? 9.833 -1.099 -10.692 1.00 98.06 95 GLY A N 1
ATOM 695 C CA . GLY A 1 95 ? 8.834 -1.417 -11.705 1.00 98.06 95 GLY A CA 1
ATOM 696 C C . GLY A 1 95 ? 8.454 -2.880 -11.833 1.00 98.06 95 GLY A C 1
ATOM 697 O O . GLY A 1 95 ? 9.031 -3.749 -11.188 1.00 98.06 95 GLY A O 1
ATOM 698 N N . TYR A 1 96 ? 7.448 -3.159 -12.660 1.00 98.75 96 TYR A N 1
ATOM 699 C CA . TYR A 1 96 ? 6.935 -4.518 -12.872 1.00 98.75 96 TYR A CA 1
ATOM 700 C C . TYR A 1 96 ? 6.505 -5.211 -11.570 1.00 98.75 96 TYR A C 1
ATOM 702 O O . TYR A 1 96 ? 6.983 -6.296 -11.237 1.00 98.75 96 TYR A O 1
ATOM 710 N N . VAL A 1 97 ? 5.597 -4.567 -10.832 1.00 98.88 97 VAL A N 1
ATOM 711 C CA . VAL A 1 97 ? 5.071 -5.071 -9.552 1.00 98.88 97 VAL A CA 1
ATOM 712 C C . VAL A 1 97 ? 3.550 -5.144 -9.592 1.00 98.88 97 VAL A C 1
ATOM 714 O O . VAL A 1 97 ? 2.905 -4.174 -9.993 1.00 98.88 97 VAL A O 1
ATOM 717 N N . ASP A 1 98 ? 2.993 -6.267 -9.150 1.00 98.94 98 ASP A N 1
ATOM 718 C CA . ASP A 1 98 ? 1.562 -6.474 -8.945 1.00 98.94 98 ASP A CA 1
ATOM 719 C C . ASP A 1 98 ? 1.264 -6.595 -7.449 1.00 98.94 98 ASP A C 1
ATOM 721 O O . ASP A 1 98 ? 1.826 -7.442 -6.760 1.00 98.94 98 ASP A O 1
ATOM 725 N N . VAL A 1 99 ? 0.366 -5.749 -6.946 1.00 98.94 99 VAL A N 1
ATOM 726 C CA . VAL A 1 99 ? -0.071 -5.728 -5.545 1.00 98.94 99 VAL A CA 1
ATOM 727 C C . VAL A 1 99 ? -1.565 -5.985 -5.490 1.00 98.94 99 VAL A C 1
ATOM 729 O O . VAL A 1 99 ? -2.346 -5.129 -5.919 1.00 98.94 99 VAL A O 1
ATOM 732 N N . TYR A 1 100 ? -1.988 -7.139 -4.976 1.00 98.94 100 TYR A N 1
ATOM 733 C CA . TYR A 1 100 ? -3.396 -7.520 -5.051 1.00 98.94 100 TYR A CA 1
ATOM 734 C C . TYR A 1 100 ? -3.918 -8.403 -3.930 1.00 98.94 100 TYR A C 1
ATOM 736 O O . TYR A 1 100 ? -3.174 -9.099 -3.259 1.00 98.94 100 TYR A O 1
ATOM 744 N N . ASN A 1 101 ? -5.233 -8.368 -3.710 1.00 98.94 101 ASN A N 1
ATOM 745 C CA . ASN A 1 101 ? -5.931 -9.168 -2.695 1.00 98.94 101 ASN A CA 1
ATOM 746 C C . ASN A 1 101 ? -5.405 -9.014 -1.251 1.00 98.94 101 ASN A C 1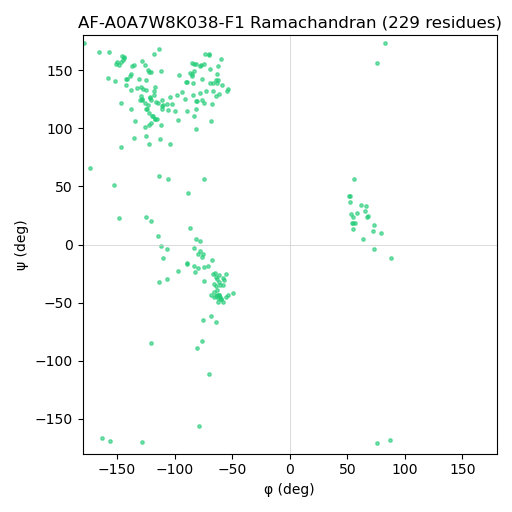
ATOM 748 O O . ASN A 1 101 ? -5.778 -9.803 -0.379 1.00 98.94 101 ASN A O 1
ATOM 752 N N . ASN A 1 102 ? -4.575 -8.008 -0.970 1.00 98.94 102 ASN A N 1
ATOM 753 C CA . ASN A 1 102 ? -4.084 -7.733 0.374 1.00 98.94 102 ASN A CA 1
ATOM 754 C C . ASN A 1 102 ? -5.166 -7.035 1.205 1.00 98.94 102 ASN A C 1
ATOM 756 O O . ASN A 1 102 ? -6.034 -6.334 0.672 1.00 98.94 102 ASN A O 1
ATOM 760 N N . GLN A 1 103 ? -5.073 -7.192 2.521 1.00 98.88 103 GLN A N 1
ATOM 761 C CA . GLN A 1 103 ? -5.896 -6.491 3.499 1.00 98.88 103 GLN A CA 1
ATOM 762 C C . GLN A 1 103 ? -4.982 -5.617 4.354 1.00 98.88 103 GLN A C 1
ATOM 764 O O . GLN A 1 103 ? -4.187 -6.123 5.142 1.00 98.88 103 GLN A O 1
ATOM 769 N N . ILE A 1 104 ? -5.062 -4.301 4.146 1.00 98.88 104 ILE A N 1
ATOM 770 C CA . ILE A 1 104 ? -4.239 -3.304 4.831 1.00 98.88 104 ILE A CA 1
ATOM 771 C C . ILE A 1 104 ? -5.140 -2.509 5.767 1.00 98.88 104 ILE A C 1
ATOM 773 O O . ILE A 1 104 ? -6.084 -1.850 5.325 1.00 98.88 104 ILE A O 1
ATOM 777 N N . VAL A 1 105 ? -4.841 -2.576 7.059 1.00 98.50 105 VAL A N 1
ATOM 778 C CA . VAL A 1 105 ? -5.729 -2.139 8.129 1.00 98.50 105 VAL A CA 1
ATOM 779 C C . VAL A 1 105 ? -5.006 -1.187 9.076 1.00 98.50 105 VAL A C 1
ATOM 781 O O . VAL A 1 105 ? -3.976 -1.518 9.657 1.00 98.50 105 VAL A O 1
ATOM 784 N N . SER A 1 106 ? -5.563 0.006 9.277 1.00 96.38 106 SER A N 1
ATOM 785 C CA . SER A 1 106 ? -5.153 0.924 10.353 1.00 96.38 106 SER A CA 1
ATOM 786 C C . SER A 1 106 ? -3.647 1.241 10.421 1.00 96.38 106 SER A C 1
ATOM 788 O O . SER A 1 106 ? -3.072 1.390 11.498 1.00 96.38 106 SER A O 1
ATOM 790 N N . THR A 1 107 ? -2.972 1.357 9.274 1.00 95.75 107 THR A N 1
ATOM 791 C CA . THR A 1 107 ? -1.613 1.922 9.228 1.00 95.75 107 THR A CA 1
ATOM 792 C C . THR A 1 107 ? -1.657 3.434 9.505 1.00 95.75 107 THR A C 1
ATOM 794 O O . THR A 1 107 ? -2.731 4.047 9.502 1.00 95.75 107 THR A O 1
ATOM 797 N N . SER A 1 108 ? -0.514 4.055 9.818 1.00 93.00 108 SER A N 1
ATOM 798 C CA . SER A 1 108 ? -0.475 5.499 10.074 1.00 93.00 108 SER A CA 1
ATOM 799 C C . SER A 1 108 ? -0.557 6.303 8.777 1.00 93.00 108 SER A C 1
ATOM 801 O O . SER A 1 108 ? -1.644 6.718 8.409 1.00 93.00 108 SER A O 1
ATOM 803 N N . ASN A 1 109 ? 0.535 6.518 8.054 1.00 95.50 109 ASN A N 1
ATOM 804 C CA . ASN A 1 109 ? 0.573 7.473 6.948 1.00 95.50 109 ASN A CA 1
ATOM 805 C C . ASN A 1 109 ? -0.276 7.020 5.749 1.00 95.50 109 ASN A C 1
ATOM 807 O O . ASN A 1 109 ? -1.258 7.675 5.398 1.00 95.50 109 ASN A O 1
ATOM 811 N N . GLN A 1 110 ? 0.055 5.873 5.154 1.00 97.75 110 GLN A N 1
ATOM 812 C CA . GLN A 1 110 ? -0.656 5.345 3.992 1.00 97.75 110 GLN A CA 1
ATOM 813 C C . GLN A 1 110 ? -0.956 3.856 4.083 1.00 97.75 110 GLN A C 1
ATOM 815 O O . GLN A 1 110 ? -0.206 3.101 4.710 1.00 97.75 110 GLN A O 1
ATOM 820 N N . GLY A 1 111 ? -1.998 3.417 3.379 1.00 98.56 111 GLY A N 1
ATOM 821 C CA . GLY A 1 111 ? -2.218 2.004 3.085 1.00 98.56 111 GLY A CA 1
ATOM 822 C C . GLY A 1 111 ? -1.271 1.498 1.993 1.00 98.56 111 GLY A C 1
ATOM 823 O O . GLY A 1 111 ? -0.402 0.673 2.265 1.00 98.56 111 GLY A O 1
ATOM 824 N N . ILE A 1 112 ? -1.405 2.009 0.764 1.00 98.88 112 ILE A N 1
ATOM 825 C CA . ILE A 1 112 ? -0.536 1.656 -0.377 1.00 98.88 112 ILE A CA 1
ATOM 826 C C . ILE A 1 112 ? -0.083 2.929 -1.106 1.00 98.88 112 ILE A C 1
ATOM 828 O O . ILE A 1 112 ? -0.898 3.804 -1.389 1.00 98.88 112 ILE A O 1
ATOM 832 N N . GLY A 1 113 ? 1.202 3.037 -1.437 1.00 98.56 113 GLY A N 1
ATOM 833 C CA . GLY A 1 113 ? 1.760 4.169 -2.178 1.00 98.56 113 GLY A CA 1
ATOM 834 C C . GLY A 1 113 ? 2.512 3.751 -3.438 1.00 98.56 113 GLY A C 1
ATOM 835 O O . GLY A 1 113 ? 3.247 2.768 -3.419 1.00 98.56 113 GLY A O 1
ATOM 836 N N . ILE A 1 114 ? 2.365 4.530 -4.512 1.00 98.75 114 ILE A N 1
ATOM 837 C CA . ILE A 1 114 ? 3.285 4.556 -5.659 1.00 98.75 114 ILE A CA 1
ATOM 838 C C . ILE A 1 114 ? 3.926 5.946 -5.696 1.00 98.75 114 ILE A C 1
ATOM 840 O O . ILE A 1 114 ? 3.243 6.923 -6.012 1.00 98.75 114 ILE A O 1
ATOM 844 N N . ALA A 1 115 ? 5.211 6.028 -5.339 1.00 97.88 115 ALA A N 1
ATOM 845 C CA . ALA A 1 115 ? 5.972 7.280 -5.222 1.00 97.88 115 ALA A CA 1
ATOM 846 C C . ALA A 1 115 ? 6.823 7.620 -6.463 1.00 97.88 115 ALA A C 1
ATOM 848 O O . ALA A 1 115 ? 7.185 8.775 -6.702 1.00 97.88 115 ALA A O 1
ATOM 849 N N . GLY A 1 116 ? 7.153 6.604 -7.252 1.00 97.75 116 GLY A N 1
ATOM 850 C CA . GLY A 1 116 ? 7.976 6.694 -8.452 1.00 97.75 116 GLY A CA 1
ATOM 851 C C . GLY A 1 116 ? 7.804 5.442 -9.308 1.00 97.75 116 GLY A C 1
ATOM 852 O O . GLY A 1 116 ? 6.899 4.640 -9.071 1.00 97.75 116 GLY A O 1
ATOM 853 N N . GLY A 1 117 ? 8.694 5.254 -10.280 1.00 97.75 117 GLY A N 1
ATOM 854 C CA . GLY A 1 117 ? 8.766 4.009 -11.042 1.00 97.75 117 GLY A CA 1
ATOM 855 C C . GLY A 1 117 ? 7.675 3.826 -12.095 1.00 97.75 117 GLY A C 1
ATOM 856 O O . GLY A 1 117 ? 6.921 4.746 -12.424 1.00 97.75 117 GLY A O 1
ATOM 857 N N . HIS A 1 118 ? 7.614 2.621 -12.652 1.00 98.12 118 HIS A N 1
ATOM 858 C CA . HIS A 1 118 ? 6.787 2.316 -13.815 1.00 98.12 118 HIS A CA 1
ATOM 859 C C . HIS A 1 118 ? 6.183 0.911 -13.772 1.00 98.12 118 HIS A C 1
ATOM 861 O O . HIS A 1 118 ? 6.653 0.015 -13.076 1.00 98.12 118 HIS A O 1
ATOM 867 N N . ASP A 1 119 ? 5.136 0.694 -14.566 1.00 98.62 119 ASP A N 1
ATOM 868 C CA . ASP A 1 119 ? 4.476 -0.604 -14.706 1.00 98.62 119 ASP A CA 1
ATOM 869 C C . ASP A 1 119 ? 4.085 -1.221 -13.354 1.00 98.62 119 ASP A C 1
ATOM 871 O O . ASP A 1 119 ? 4.260 -2.423 -13.150 1.00 98.62 119 ASP A O 1
ATOM 875 N N . HIS A 1 120 ? 3.572 -0.432 -12.411 1.00 98.81 120 HIS A N 1
ATOM 876 C CA . HIS A 1 120 ? 2.962 -0.937 -11.182 1.00 98.81 120 HIS A CA 1
ATOM 877 C C . HIS A 1 120 ? 1.460 -1.193 -11.383 1.00 98.81 120 HIS A C 1
ATOM 879 O O . HIS A 1 120 ? 0.760 -0.401 -12.019 1.00 98.81 120 HIS A O 1
ATOM 885 N N . LYS A 1 121 ? 0.933 -2.286 -10.821 1.00 98.88 121 LYS A N 1
ATOM 886 C CA . LYS A 1 121 ? -0.510 -2.566 -10.782 1.00 98.88 121 LYS A CA 1
ATOM 887 C C . LYS A 1 121 ? -0.942 -2.815 -9.345 1.00 98.88 121 LYS A C 1
ATOM 889 O O . LYS A 1 121 ? -0.452 -3.741 -8.714 1.00 98.88 121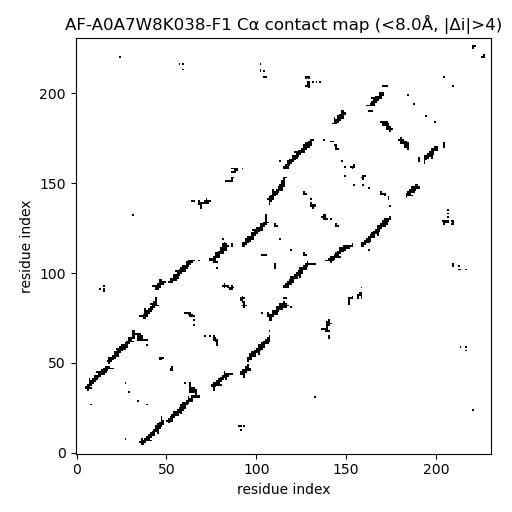 LYS A O 1
ATOM 894 N N . VAL A 1 122 ? -1.883 -2.023 -8.840 1.00 98.94 122 VAL A N 1
ATOM 895 C CA . VAL A 1 122 ? -2.452 -2.188 -7.492 1.00 98.94 122 VAL A CA 1
ATOM 896 C C . VAL A 1 122 ? -3.945 -2.459 -7.614 1.00 98.94 122 VAL A C 1
ATOM 898 O O . VAL A 1 122 ? -4.704 -1.567 -7.997 1.00 98.94 122 VAL A O 1
ATOM 901 N N . PHE A 1 123 ? -4.398 -3.673 -7.310 1.00 98.94 123 PHE A N 1
ATOM 902 C CA . PHE A 1 123 ? -5.785 -4.043 -7.585 1.00 98.94 123 PHE A CA 1
ATOM 903 C C . PHE A 1 123 ? -6.409 -5.041 -6.622 1.00 98.94 123 PHE A C 1
ATOM 905 O O . PHE A 1 123 ? -5.722 -5.838 -6.008 1.00 98.94 123 PHE A O 1
ATOM 912 N N . ASN A 1 124 ? -7.737 -5.016 -6.492 1.00 98.88 124 ASN A N 1
ATOM 913 C CA . ASN A 1 124 ? -8.497 -5.926 -5.621 1.00 98.88 124 ASN A CA 1
ATOM 914 C C . ASN A 1 124 ? -8.043 -5.944 -4.143 1.00 98.88 124 ASN A C 1
ATOM 916 O O . ASN A 1 124 ? -8.358 -6.879 -3.407 1.00 98.88 124 ASN A O 1
ATOM 920 N N . ASN A 1 125 ? -7.308 -4.930 -3.681 1.00 98.94 125 ASN A N 1
ATOM 921 C CA . ASN A 1 125 ? -6.932 -4.809 -2.278 1.00 98.94 125 ASN A CA 1
ATOM 922 C C . ASN A 1 125 ? -8.087 -4.213 -1.473 1.00 98.94 125 ASN A C 1
ATOM 924 O O . ASN A 1 125 ? -8.918 -3.459 -1.991 1.00 98.94 125 ASN A O 1
ATOM 928 N N . ARG A 1 126 ? -8.097 -4.517 -0.178 1.00 98.81 126 ARG A N 1
ATOM 929 C CA . ARG A 1 126 ? -8.972 -3.887 0.809 1.00 98.81 126 ARG A CA 1
ATOM 930 C C . ARG A 1 126 ? -8.103 -3.030 1.721 1.00 98.81 126 ARG A C 1
ATOM 932 O O . ARG A 1 126 ? -7.216 -3.548 2.392 1.00 98.81 126 ARG A O 1
ATOM 939 N N . VAL A 1 127 ? -8.325 -1.718 1.705 1.00 98.88 127 VAL A N 1
ATOM 940 C CA . VAL A 1 127 ? -7.534 -0.742 2.469 1.00 98.88 127 VAL A CA 1
ATOM 941 C C . VAL A 1 127 ? -8.462 0.036 3.392 1.00 98.88 127 VAL A C 1
ATOM 943 O O . VAL A 1 127 ? -9.216 0.897 2.932 1.00 98.88 127 VAL A O 1
ATOM 946 N N . LEU A 1 128 ? -8.456 -0.299 4.682 1.00 98.69 128 LEU A N 1
ATOM 947 C CA . LEU A 1 128 ? -9.437 0.208 5.638 1.00 98.69 128 LEU A CA 1
ATOM 948 C C . LEU A 1 128 ? -8.787 0.792 6.892 1.00 98.69 128 LEU A C 1
ATOM 950 O O . LEU A 1 128 ? -7.902 0.200 7.500 1.00 98.69 128 LEU A O 1
ATOM 954 N N . SER A 1 129 ? -9.278 1.946 7.326 1.00 98.25 129 SER A N 1
ATOM 955 C CA . SER A 1 129 ? -9.028 2.452 8.663 1.00 98.25 129 SER A CA 1
ATOM 956 C C . SER A 1 129 ? -10.149 3.352 9.161 1.00 98.25 129 SER A C 1
ATOM 958 O O . SER A 1 129 ? -10.691 4.175 8.429 1.00 98.25 129 SER A O 1
ATOM 960 N N . SER A 1 130 ? -10.451 3.204 10.442 1.00 98.12 130 SER A N 1
ATOM 961 C CA . SER A 1 130 ? -11.342 4.031 11.244 1.00 98.12 130 SER A CA 1
ATOM 962 C C . SER A 1 130 ? -10.730 5.374 11.660 1.00 98.12 130 SER A C 1
ATOM 964 O O . SER A 1 130 ? -11.437 6.223 12.206 1.00 98.12 130 SER A O 1
ATOM 966 N N . GLY A 1 131 ? -9.421 5.571 11.459 1.00 97.00 131 GLY A N 1
ATOM 967 C CA . GLY A 1 131 ? -8.692 6.741 11.955 1.00 97.00 131 GLY A CA 1
ATOM 968 C C . GLY A 1 131 ? -8.473 6.753 13.465 1.00 97.00 131 GLY A C 1
ATOM 969 O O . GLY A 1 131 ? -8.063 7.772 14.032 1.00 97.00 131 GLY A O 1
ATOM 970 N N . ARG A 1 132 ? -8.743 5.629 14.137 1.00 97.19 132 ARG A N 1
ATOM 971 C CA . ARG A 1 132 ? -8.616 5.475 15.585 1.00 97.19 132 ARG A CA 1
ATOM 972 C C . ARG A 1 132 ? -7.653 4.348 15.933 1.00 97.19 132 ARG A C 1
ATOM 974 O O . ARG A 1 132 ? -7.522 3.366 15.216 1.00 97.19 132 ARG A O 1
ATOM 981 N N . LEU A 1 133 ? -6.978 4.509 17.063 1.00 95.69 133 LEU A N 1
ATOM 982 C CA . LEU A 1 133 ? -6.219 3.457 17.726 1.00 95.69 133 LEU A CA 1
ATOM 983 C C . LEU A 1 133 ? -7.184 2.419 18.323 1.00 95.69 133 LEU A C 1
ATOM 985 O O . LEU A 1 133 ? -8.348 2.750 18.564 1.00 95.69 133 LEU A O 1
ATOM 989 N N . PRO A 1 134 ? -6.715 1.206 18.671 1.00 94.44 134 PRO A N 1
ATOM 990 C CA . PRO A 1 134 ? -7.541 0.190 19.333 1.00 94.44 134 PRO A CA 1
ATOM 991 C C . PRO A 1 134 ? -8.208 0.674 20.631 1.00 94.44 134 PRO A C 1
ATOM 993 O O . PRO A 1 134 ? -9.261 0.177 21.014 1.00 94.44 134 PRO A O 1
ATOM 996 N N . THR A 1 135 ? -7.618 1.676 21.287 1.00 94.19 135 THR A N 1
ATOM 997 C CA . THR A 1 135 ? -8.149 2.344 22.487 1.00 94.19 135 THR A CA 1
ATOM 998 C C . THR A 1 135 ? -9.257 3.365 22.195 1.00 94.19 135 THR A C 1
ATOM 1000 O O . THR A 1 135 ? -9.825 3.934 23.120 1.00 94.19 135 THR A O 1
ATOM 1003 N N . GLY A 1 136 ? -9.559 3.644 20.924 1.00 95.00 136 GLY A N 1
ATOM 1004 C CA . GLY A 1 136 ? -10.541 4.640 20.481 1.00 95.00 136 GLY A CA 1
ATOM 1005 C C . GLY A 1 136 ? -9.989 6.061 20.314 1.00 95.00 136 GLY A C 1
ATOM 1006 O O . GLY A 1 136 ? -10.653 6.908 19.704 1.00 95.00 136 GLY A O 1
ATOM 1007 N N . HIS A 1 137 ? -8.771 6.335 20.794 1.00 95.44 137 HIS A N 1
ATOM 1008 C CA . HIS A 1 137 ? -8.084 7.607 20.556 1.00 95.44 137 HIS A CA 1
ATOM 1009 C C . HIS A 1 137 ? -7.812 7.831 19.066 1.00 95.44 137 HIS A C 1
ATOM 1011 O O . HIS A 1 137 ? -7.671 6.883 18.302 1.00 95.44 137 HIS A O 1
ATOM 1017 N N . ILE A 1 138 ? -7.714 9.091 18.645 1.00 96.06 138 ILE A N 1
ATOM 1018 C CA . ILE A 1 138 ? -7.392 9.438 17.256 1.00 96.06 138 ILE A CA 1
ATOM 1019 C C . ILE A 1 138 ? -5.954 9.005 16.942 1.00 96.06 138 ILE A C 1
ATOM 1021 O O . ILE A 1 138 ? -5.037 9.323 17.699 1.00 96.06 138 ILE A O 1
ATOM 1025 N N . ASN A 1 139 ? -5.754 8.332 15.808 1.00 94.56 139 ASN A N 1
ATOM 1026 C CA . ASN A 1 139 ? -4.428 8.141 15.226 1.00 94.56 139 ASN A CA 1
ATOM 1027 C C . ASN A 1 139 ? -4.060 9.411 14.442 1.00 94.56 139 ASN A C 1
ATOM 1029 O O . ASN A 1 139 ? -4.527 9.618 13.320 1.00 94.56 139 ASN A O 1
ATOM 1033 N N . LYS A 1 140 ? -3.255 10.295 15.042 1.00 93.00 140 LYS A N 1
ATOM 1034 C CA . LYS A 1 140 ? -2.961 11.622 14.468 1.00 93.00 140 LYS A CA 1
ATOM 1035 C C . LYS A 1 140 ? -2.064 11.579 13.237 1.00 93.00 140 LYS A C 1
ATOM 1037 O O . LYS A 1 140 ? -2.053 12.536 12.469 1.00 93.00 140 LYS A O 1
ATOM 1042 N N . SER A 1 141 ? -1.349 10.478 13.037 1.00 92.19 141 SER A N 1
ATOM 1043 C CA . SER A 1 141 ? -0.449 10.292 11.902 1.00 92.19 141 SER A CA 1
ATOM 1044 C C . SER A 1 141 ? -1.166 9.852 10.619 1.00 92.19 141 SER A C 1
ATOM 1046 O O . SER A 1 141 ? -0.500 9.554 9.632 1.00 92.19 141 SER A O 1
ATOM 1048 N N . GLN A 1 142 ? -2.505 9.777 10.614 1.00 92.62 142 GLN A N 1
ATOM 1049 C CA . GLN A 1 142 ? -3.231 9.332 9.431 1.00 92.62 142 GLN A CA 1
ATOM 1050 C C . GLN A 1 142 ? -3.270 10.321 8.283 1.00 92.62 142 GLN A C 1
ATOM 1052 O O . GLN A 1 142 ? -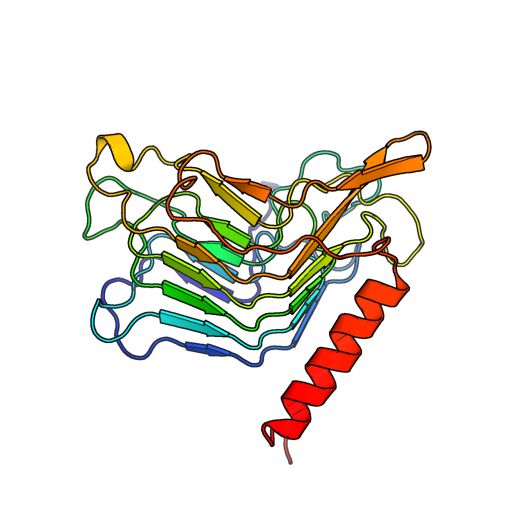3.670 11.479 8.455 1.00 92.62 142 GLN A O 1
ATOM 1057 N N . ASN A 1 143 ? -2.961 9.802 7.092 1.00 95.75 143 ASN A N 1
ATOM 1058 C CA . ASN A 1 143 ? -3.025 10.549 5.852 1.00 95.75 143 ASN A CA 1
ATOM 1059 C C . ASN A 1 143 ? -3.999 9.913 4.848 1.00 95.75 143 ASN A C 1
ATOM 1061 O O . ASN A 1 143 ? -5.153 10.337 4.834 1.00 95.75 143 ASN A O 1
ATOM 1065 N N . VAL A 1 144 ? -3.613 8.920 4.041 1.00 98.25 144 VAL A N 1
ATOM 1066 C CA . VAL A 1 144 ? -4.385 8.503 2.846 1.00 98.25 144 VAL A CA 1
ATOM 1067 C C . VAL A 1 144 ? -4.473 6.985 2.670 1.00 98.25 144 VAL A C 1
ATOM 1069 O O . VAL A 1 144 ? -3.527 6.269 2.962 1.00 98.25 144 VAL A O 1
ATOM 1072 N N . GLY A 1 145 ? -5.582 6.471 2.133 1.00 98.69 145 GLY A N 1
ATOM 1073 C CA . GLY A 1 145 ? -5.719 5.037 1.845 1.00 98.69 145 GLY A CA 1
ATOM 1074 C C . GLY A 1 145 ? -4.727 4.559 0.783 1.00 98.69 145 GLY A C 1
ATOM 1075 O O . GLY A 1 145 ? -3.811 3.791 1.074 1.00 98.69 145 GLY A O 1
ATOM 1076 N N . ILE A 1 146 ? -4.894 5.027 -0.455 1.00 98.81 146 ILE A N 1
ATOM 1077 C CA . ILE A 1 146 ? -3.978 4.733 -1.563 1.00 98.81 146 ILE A CA 1
ATOM 1078 C C . ILE A 1 146 ? -3.529 6.029 -2.231 1.00 98.81 146 ILE A C 1
ATOM 1080 O O . ILE A 1 146 ? -4.363 6.870 -2.559 1.00 98.81 146 ILE A O 1
ATOM 1084 N N . TYR A 1 147 ? -2.237 6.185 -2.506 1.00 98.62 147 TYR A N 1
ATOM 1085 C CA . TYR A 1 147 ? -1.765 7.285 -3.342 1.00 98.62 147 TYR A CA 1
ATOM 1086 C C . TYR A 1 147 ? -0.973 6.814 -4.557 1.00 98.62 147 TYR A C 1
ATOM 1088 O O . TYR A 1 147 ? -0.279 5.799 -4.529 1.00 98.62 147 TYR A O 1
ATOM 1096 N N . VAL A 1 148 ? -1.057 7.614 -5.617 1.00 98.69 148 VAL A N 1
ATOM 1097 C CA . VAL A 1 148 ? -0.215 7.531 -6.807 1.00 98.69 148 VAL A CA 1
ATOM 1098 C C . VAL A 1 148 ? 0.228 8.940 -7.149 1.00 98.69 148 VAL A C 1
ATOM 1100 O O . VAL A 1 148 ? -0.570 9.771 -7.597 1.00 98.69 148 VAL A O 1
ATOM 1103 N N . TRP A 1 149 ? 1.496 9.209 -6.873 1.00 98.00 149 TRP A N 1
ATOM 1104 C CA . TRP A 1 149 ? 2.083 10.533 -6.982 1.00 98.00 149 TRP A CA 1
ATOM 1105 C C . TRP A 1 149 ? 3.540 10.388 -7.408 1.00 98.00 149 TRP A C 1
ATOM 1107 O O . TRP A 1 149 ? 4.313 9.749 -6.699 1.00 98.00 149 TRP A O 1
ATOM 1117 N N . ASP A 1 150 ? 3.915 10.989 -8.539 1.00 97.12 150 ASP A N 1
ATOM 1118 C CA . ASP A 1 150 ? 5.294 11.028 -9.049 1.00 97.12 150 ASP A CA 1
ATOM 1119 C C . ASP A 1 150 ? 6.154 12.006 -8.231 1.00 97.12 150 ASP A C 1
ATOM 1121 O O . ASP A 1 150 ? 6.730 12.974 -8.737 1.00 97.12 150 ASP A O 1
ATOM 1125 N N . VAL A 1 151 ? 6.216 11.783 -6.919 1.00 96.69 151 VAL A N 1
ATOM 1126 C CA . VAL A 1 151 ? 6.943 12.640 -5.980 1.00 96.69 151 VAL A CA 1
ATOM 1127 C C . VAL A 1 151 ? 8.452 12.580 -6.222 1.00 96.69 151 VAL A C 1
ATOM 1129 O O . VAL A 1 151 ? 9.164 13.550 -5.957 1.00 96.69 151 VAL A O 1
ATOM 1132 N N . LEU A 1 152 ? 8.937 11.476 -6.798 1.00 96.75 152 LEU A N 1
ATOM 1133 C CA . LEU A 1 152 ? 10.343 11.290 -7.158 1.00 96.75 152 LEU A CA 1
ATOM 1134 C C . LEU A 1 152 ? 10.716 11.904 -8.517 1.00 96.75 152 LEU A C 1
ATOM 1136 O O . LEU A 1 152 ? 11.898 11.941 -8.858 1.00 96.75 152 LEU A O 1
ATOM 1140 N N . LYS A 1 153 ? 9.749 12.478 -9.251 1.00 96.69 153 LYS A N 1
ATOM 1141 C CA . LYS A 1 153 ? 9.939 13.210 -10.519 1.00 96.69 153 LYS A CA 1
ATOM 1142 C C . LYS A 1 153 ? 10.418 12.339 -11.690 1.00 96.69 153 LYS A C 1
ATOM 1144 O O . LYS A 1 153 ? 11.135 12.826 -12.576 1.00 96.69 153 LYS A O 1
ATOM 1149 N N . GLY A 1 154 ? 9.997 11.077 -11.731 1.00 97.06 154 GLY A N 1
ATOM 1150 C CA . GLY A 1 154 ? 10.307 10.117 -12.790 1.00 97.06 154 GLY A CA 1
ATOM 1151 C C . GLY A 1 154 ? 9.788 10.529 -14.171 1.00 97.06 154 GLY A C 1
ATOM 1152 O O . GLY A 1 154 ? 10.420 10.211 -15.179 1.00 97.06 154 GLY A O 1
ATOM 1153 N N . LYS A 1 155 ? 8.716 11.330 -14.263 1.00 96.38 155 LYS A N 1
ATOM 1154 C CA . LYS A 1 155 ? 8.216 11.878 -15.541 1.00 96.38 155 LYS A CA 1
ATOM 1155 C C . LYS A 1 155 ? 9.293 12.651 -16.293 1.00 96.38 155 LYS A C 1
ATOM 1157 O O . LYS A 1 155 ? 9.489 12.439 -17.485 1.00 96.38 155 LYS A O 1
ATOM 1162 N N . SER A 1 156 ? 10.041 13.497 -15.581 1.00 95.81 156 SER A N 1
ATOM 1163 C CA . SER A 1 156 ? 11.131 14.297 -16.162 1.00 95.81 156 SER A CA 1
ATOM 1164 C C . SER A 1 156 ? 12.325 13.457 -16.638 1.00 95.81 156 SER A C 1
ATOM 1166 O O . SER A 1 156 ? 13.194 13.963 -17.345 1.00 95.81 156 SER A O 1
ATOM 1168 N N . LYS A 1 157 ? 12.373 12.181 -16.237 1.00 96.38 157 LYS A N 1
ATOM 1169 C CA . LYS A 1 157 ? 13.439 11.218 -16.533 1.00 96.38 157 LYS A CA 1
ATOM 1170 C C . LYS A 1 157 ? 12.989 10.096 -17.471 1.00 96.38 157 LYS A C 1
ATOM 1172 O O . LYS A 1 157 ? 13.798 9.243 -17.816 1.00 96.38 157 LYS A O 1
ATOM 1177 N N . GLY A 1 158 ? 11.719 10.082 -17.882 1.00 97.12 158 GLY A N 1
ATOM 1178 C CA . GLY A 1 158 ? 11.153 9.001 -18.691 1.00 97.12 158 GLY A CA 1
ATOM 1179 C C . GLY A 1 158 ? 11.030 7.668 -17.944 1.00 97.12 158 GLY A C 1
ATOM 1180 O O . GLY A 1 158 ? 11.035 6.619 -18.576 1.00 97.12 158 GLY A O 1
ATOM 1181 N N . THR A 1 159 ? 10.939 7.694 -16.613 1.00 97.94 159 THR A N 1
ATOM 1182 C CA . THR A 1 159 ? 10.864 6.504 -15.744 1.00 97.94 159 THR A CA 1
ATOM 1183 C C . THR A 1 159 ? 9.533 6.372 -15.004 1.00 97.94 159 THR A C 1
ATOM 1185 O O . THR A 1 159 ? 9.394 5.491 -14.161 1.00 97.94 159 THR A O 1
ATOM 1188 N N . TRP A 1 160 ? 8.553 7.225 -15.327 1.00 97.94 160 TRP A N 1
ATOM 1189 C CA . TRP A 1 160 ? 7.186 7.172 -14.804 1.00 97.94 160 TRP A CA 1
ATOM 1190 C C . TRP A 1 160 ? 6.179 6.913 -15.923 1.00 97.94 160 TRP A C 1
ATOM 1192 O O . TRP A 1 160 ? 5.900 7.803 -16.730 1.00 97.94 160 TRP A O 1
ATOM 1202 N N . PHE A 1 161 ? 5.611 5.708 -15.963 1.00 97.81 161 PHE A N 1
ATOM 1203 C CA . PHE A 1 161 ? 4.537 5.333 -16.888 1.00 97.81 161 PHE A CA 1
ATOM 1204 C C . PHE A 1 161 ? 3.867 4.020 -16.463 1.00 97.81 161 PHE A C 1
ATOM 1206 O O . PHE A 1 161 ? 4.389 3.285 -15.633 1.00 97.81 161 PHE A O 1
ATOM 1213 N N . ASN A 1 162 ? 2.700 3.713 -17.038 1.00 97.88 162 ASN A N 1
ATOM 1214 C CA . ASN A 1 162 ? 1.972 2.447 -16.846 1.00 97.88 162 ASN A CA 1
ATOM 1215 C C . ASN A 1 162 ? 1.650 2.066 -15.386 1.00 97.88 162 ASN A C 1
ATOM 1217 O O . ASN A 1 162 ? 1.414 0.896 -15.083 1.00 97.88 162 ASN A O 1
ATOM 1221 N N . ASN A 1 163 ? 1.588 3.044 -14.483 1.00 98.62 163 ASN A N 1
ATOM 1222 C CA . ASN A 1 163 ? 1.126 2.838 -13.115 1.00 98.62 163 ASN A CA 1
ATOM 1223 C C . ASN A 1 163 ? -0.406 2.843 -13.087 1.00 98.62 163 ASN A C 1
ATOM 1225 O O . ASN A 1 163 ? -1.045 3.794 -13.547 1.00 98.62 163 ASN A O 1
ATOM 1229 N N . THR A 1 164 ? -0.999 1.767 -12.573 1.00 98.69 164 THR A N 1
ATOM 1230 C CA . THR A 1 164 ? -2.450 1.535 -12.577 1.00 98.69 164 THR A CA 1
ATOM 1231 C C . THR A 1 164 ? -2.937 1.129 -11.192 1.00 98.69 164 THR A C 1
ATOM 1233 O O . THR A 1 164 ? -2.275 0.369 -10.482 1.00 98.69 164 THR A O 1
ATOM 1236 N N . VAL A 1 165 ? -4.121 1.612 -10.812 1.00 98.88 165 VAL A N 1
ATOM 1237 C CA . VAL A 1 165 ? -4.769 1.256 -9.540 1.00 98.88 165 VAL A CA 1
ATOM 1238 C C . VAL A 1 165 ? -6.247 1.018 -9.777 1.00 98.88 165 VAL A C 1
ATOM 1240 O O . VAL A 1 165 ? -6.959 1.943 -10.160 1.00 98.88 165 VAL A O 1
ATOM 1243 N N . TYR A 1 166 ? -6.750 -0.192 -9.554 1.00 98.88 166 TYR A N 1
ATOM 1244 C CA . TYR A 1 166 ? -8.130 -0.492 -9.930 1.00 98.88 166 TYR A CA 1
ATOM 1245 C C . TYR A 1 166 ? -8.819 -1.550 -9.080 1.00 98.88 166 TYR A C 1
ATOM 1247 O O . TYR A 1 166 ? -8.182 -2.405 -8.483 1.00 98.88 166 TYR A O 1
ATOM 1255 N N . ASN A 1 167 ? -10.152 -1.510 -9.032 1.00 98.81 167 ASN A N 1
ATOM 1256 C CA . ASN A 1 167 ? -10.983 -2.498 -8.328 1.00 98.81 167 ASN A CA 1
ATOM 1257 C C . ASN A 1 167 ? -10.662 -2.675 -6.826 1.00 98.81 167 ASN A C 1
ATOM 1259 O O . ASN A 1 167 ? -11.049 -3.678 -6.227 1.00 98.81 167 ASN A O 1
ATOM 1263 N N . ASN A 1 168 ? -9.972 -1.724 -6.192 1.00 98.88 168 ASN A N 1
ATOM 1264 C CA . ASN A 1 168 ? -9.732 -1.768 -4.750 1.00 98.88 168 ASN A CA 1
ATOM 1265 C C . ASN A 1 168 ? -10.992 -1.330 -3.987 1.00 98.88 168 ASN A C 1
ATOM 1267 O O . ASN A 1 168 ? -11.793 -0.542 -4.494 1.00 98.88 168 ASN A O 1
ATOM 1271 N N . VAL A 1 169 ? -11.144 -1.805 -2.751 1.00 98.81 169 VAL A N 1
ATOM 1272 C CA . VAL A 1 169 ? -12.141 -1.305 -1.793 1.00 98.81 169 VAL A CA 1
ATOM 1273 C C . VAL A 1 169 ? -11.415 -0.494 -0.732 1.00 98.81 169 VAL A C 1
ATOM 1275 O O . VAL A 1 169 ? -10.525 -1.014 -0.061 1.00 98.81 169 VAL A O 1
ATOM 1278 N N . ILE A 1 170 ? -11.776 0.780 -0.589 1.00 98.88 170 ILE A N 1
ATOM 1279 C CA . ILE A 1 170 ? -11.022 1.725 0.235 1.00 98.88 170 ILE A CA 1
ATOM 1280 C C . ILE A 1 170 ? -11.961 2.455 1.187 1.00 98.88 170 ILE A C 1
ATOM 1282 O O . ILE A 1 170 ? -12.921 3.094 0.764 1.00 98.88 170 ILE A O 1
ATOM 1286 N N . GLY A 1 171 ? -11.669 2.389 2.478 1.00 98.50 171 GLY A N 1
ATOM 1287 C CA . GLY A 1 171 ? -12.347 3.167 3.504 1.00 98.50 171 GLY A CA 1
ATOM 1288 C C . GLY A 1 171 ? -11.316 3.741 4.456 1.00 98.50 171 GLY A C 1
ATOM 1289 O O . GLY A 1 171 ? -10.948 3.081 5.415 1.00 98.50 171 GLY A O 1
ATOM 1290 N N . TRP A 1 172 ? -10.829 4.947 4.191 1.00 98.44 172 TRP A N 1
ATOM 1291 C CA . TRP A 1 172 ? -9.778 5.578 4.980 1.00 98.44 172 TRP A CA 1
ATOM 1292 C C . TRP A 1 172 ? -10.322 6.793 5.720 1.00 98.44 172 TRP A C 1
ATOM 1294 O O . TRP A 1 172 ? -10.377 7.899 5.181 1.00 98.44 172 TRP A O 1
ATOM 1304 N N . THR A 1 173 ? -10.794 6.589 6.942 1.00 97.94 173 THR A N 1
ATOM 1305 C CA . THR A 1 173 ? -11.384 7.647 7.756 1.00 97.94 173 THR A CA 1
ATOM 1306 C C . THR A 1 173 ? -10.302 8.485 8.428 1.00 97.94 173 THR A C 1
ATOM 1308 O O . THR A 1 173 ? -9.512 7.974 9.209 1.00 97.94 173 THR A O 1
ATOM 1311 N N . ARG A 1 174 ? -10.315 9.801 8.201 1.00 96.12 174 ARG A N 1
ATOM 1312 C CA . ARG A 1 174 ? -9.592 10.761 9.046 1.00 96.12 174 ARG A CA 1
ATOM 1313 C C . ARG A 1 174 ? -10.540 11.349 10.081 1.00 96.12 174 ARG A C 1
ATOM 1315 O O . ARG A 1 174 ? -11.723 11.553 9.803 1.00 96.12 174 ARG A O 1
ATOM 1322 N N . VAL A 1 175 ? -10.005 11.632 11.265 1.00 96.38 175 VAL A N 1
ATOM 1323 C CA . VAL A 1 175 ? -10.760 12.164 12.403 1.00 96.38 175 VAL A CA 1
ATOM 1324 C C . VAL A 1 175 ? -10.166 13.506 12.820 1.00 96.38 175 VAL A C 1
ATOM 1326 O O . VAL A 1 175 ? -8.976 13.603 13.118 1.00 96.38 175 VAL A O 1
ATOM 1329 N N . ASN A 1 176 ? -10.999 14.543 12.857 1.00 94.12 176 ASN A N 1
ATOM 1330 C CA . ASN A 1 176 ? -10.632 15.857 13.378 1.00 94.12 176 ASN A CA 1
ATOM 1331 C C . ASN A 1 176 ? -10.538 15.865 14.902 1.00 94.12 176 ASN A C 1
ATOM 1333 O O . ASN A 1 176 ? -11.128 15.036 15.592 1.00 94.12 176 ASN A O 1
ATOM 1337 N N . THR A 1 177 ? -9.895 16.897 15.449 1.00 91.19 177 THR A N 1
ATOM 1338 C CA . THR A 1 177 ? -9.844 17.146 16.900 1.00 91.19 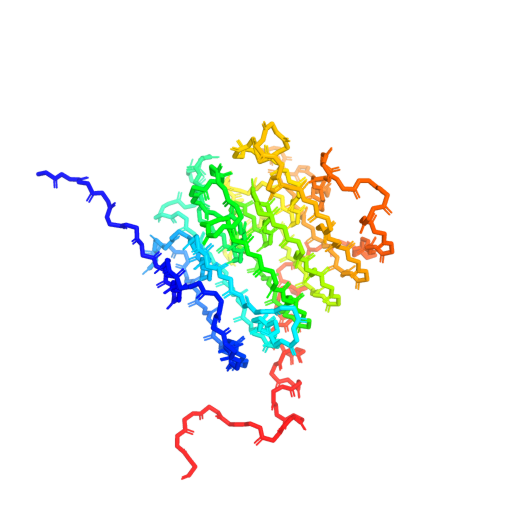177 THR A CA 1
ATOM 1339 C C . THR A 1 177 ? -11.229 17.306 17.537 1.00 91.19 177 THR A C 1
ATOM 1341 O O . THR A 1 177 ? -11.405 16.941 18.694 1.00 91.19 177 THR A O 1
ATOM 1344 N N . ASN A 1 178 ? -12.229 17.781 16.785 1.00 94.56 178 ASN A N 1
ATOM 1345 C CA . ASN A 1 178 ? -13.630 17.875 17.217 1.00 94.56 178 ASN A CA 1
ATOM 1346 C C . ASN A 1 178 ? -14.448 16.583 16.978 1.00 94.56 178 ASN A C 1
ATOM 1348 O O . ASN A 1 178 ? -15.673 16.626 17.017 1.00 94.56 178 ASN A O 1
ATOM 1352 N N . ASN A 1 179 ? -13.791 15.450 16.697 1.00 94.19 179 ASN A N 1
ATOM 1353 C CA . ASN A 1 179 ? -14.383 14.140 16.387 1.00 94.19 179 ASN A CA 1
ATOM 1354 C C . ASN A 1 179 ? -15.229 14.041 15.104 1.00 94.19 179 ASN A C 1
ATOM 1356 O O . ASN A 1 179 ? -15.759 12.965 14.828 1.00 94.19 179 ASN A O 1
ATOM 1360 N N . THR A 1 180 ? -15.326 15.091 14.286 1.00 95.88 180 THR A N 1
ATOM 1361 C CA . THR A 1 180 ? -15.904 14.950 12.938 1.00 95.88 180 THR A CA 1
ATOM 1362 C C . THR A 1 180 ? -14.979 14.134 12.037 1.00 95.88 180 THR A C 1
ATOM 1364 O O . THR A 1 180 ? -13.760 14.119 12.235 1.00 95.88 180 THR A O 1
ATOM 1367 N N . THR A 1 181 ? -15.548 13.438 11.055 1.00 96.12 181 THR A N 1
ATOM 1368 C CA . THR A 1 181 ? -14.805 12.520 10.189 1.00 96.12 181 THR A CA 1
ATOM 1369 C C . THR A 1 181 ? -15.001 12.830 8.713 1.00 96.12 181 THR A C 1
ATOM 1371 O O . THR A 1 181 ? -16.016 13.393 8.306 1.00 96.12 181 THR A O 1
ATOM 1374 N N . TRP A 1 182 ? -14.024 12.439 7.898 1.00 95.81 182 TRP A N 1
ATOM 1375 C CA . TRP A 1 182 ? -14.148 12.401 6.441 1.00 95.81 182 TRP A CA 1
ATOM 1376 C C . TRP A 1 182 ? -13.353 11.224 5.872 1.00 95.81 182 TRP A C 1
ATOM 1378 O O . TRP A 1 182 ? -12.469 10.678 6.535 1.00 95.81 182 TRP A O 1
ATOM 1388 N N . LEU A 1 183 ? -13.646 10.836 4.630 1.00 97.06 183 LEU A N 1
ATOM 1389 C CA . LEU A 1 183 ? -12.881 9.811 3.920 1.00 97.06 183 LEU A CA 1
ATOM 1390 C C . LEU A 1 183 ? -11.748 10.450 3.116 1.00 97.06 183 LEU A C 1
ATOM 1392 O O . LEU A 1 183 ? -11.995 11.318 2.283 1.00 97.06 183 LEU A O 1
ATOM 1396 N N . ASN A 1 184 ? -10.516 9.998 3.340 1.00 97.75 184 ASN A N 1
ATOM 1397 C CA . ASN A 1 184 ? -9.352 10.328 2.522 1.00 97.75 184 ASN A CA 1
ATOM 1398 C C . ASN A 1 184 ? -8.845 9.076 1.795 1.00 97.75 184 ASN A C 1
ATOM 1400 O O . ASN A 1 184 ? -7.724 8.611 2.000 1.00 97.75 184 ASN A O 1
ATOM 1404 N N . ASN A 1 185 ? -9.727 8.481 0.990 1.00 98.44 185 ASN A N 1
ATOM 1405 C CA . ASN A 1 185 ? -9.481 7.185 0.363 1.00 98.44 185 ASN A CA 1
ATOM 1406 C C . ASN A 1 185 ? -8.290 7.218 -0.596 1.00 98.44 185 ASN A C 1
ATOM 1408 O O . ASN A 1 185 ? -7.482 6.292 -0.596 1.00 98.44 185 ASN A O 1
ATOM 1412 N N . THR A 1 186 ? -8.183 8.258 -1.423 1.00 98.38 186 THR A N 1
ATOM 1413 C CA . THR A 1 186 ? -7.248 8.253 -2.549 1.00 98.38 186 THR A CA 1
ATOM 1414 C C . THR A 1 186 ? -6.594 9.602 -2.794 1.00 98.38 186 THR A C 1
ATOM 1416 O O . THR A 1 186 ? -7.272 10.626 -2.762 1.00 98.38 186 THR A O 1
ATOM 1419 N N . TRP A 1 187 ? -5.317 9.580 -3.172 1.00 98.00 187 TRP A N 1
ATOM 1420 C CA . TRP A 1 187 ? -4.615 10.710 -3.781 1.00 98.00 187 TRP A CA 1
ATOM 1421 C C . TRP A 1 187 ? -4.005 10.276 -5.118 1.00 98.00 187 TRP A C 1
ATOM 1423 O O . TRP A 1 187 ? -2.913 9.716 -5.168 1.00 98.00 187 TRP A O 1
ATOM 1433 N N . PHE A 1 188 ? -4.737 10.482 -6.212 1.00 97.69 188 PHE A N 1
ATOM 1434 C CA . PHE A 1 188 ? -4.375 10.015 -7.558 1.00 97.69 188 PHE A CA 1
ATOM 1435 C C . PHE A 1 188 ? -3.890 11.163 -8.447 1.00 97.69 188 PHE A C 1
ATOM 1437 O O . PHE A 1 188 ? -4.438 11.404 -9.520 1.00 97.69 188 PHE A O 1
ATOM 1444 N N . ALA A 1 189 ? -2.865 11.886 -7.992 1.00 97.00 189 ALA A N 1
ATOM 1445 C CA . ALA A 1 189 ? -2.339 13.052 -8.701 1.00 97.00 189 ALA A CA 1
ATOM 1446 C C . ALA A 1 189 ? -1.797 12.715 -10.101 1.00 97.00 189 ALA A C 1
ATOM 1448 O O . ALA A 1 189 ? -1.906 13.532 -11.013 1.00 97.00 189 ALA A O 1
ATOM 1449 N N . ASP A 1 190 ? -1.250 11.508 -10.287 1.00 97.38 190 ASP A N 1
ATOM 1450 C CA . ASP A 1 190 ? -0.514 11.142 -11.503 1.00 97.38 190 ASP A CA 1
ATOM 1451 C C . ASP A 1 190 ? -1.043 9.886 -12.211 1.00 97.38 190 ASP A C 1
ATOM 1453 O O . ASP A 1 190 ? -0.297 9.236 -12.947 1.00 97.38 190 ASP A O 1
ATOM 1457 N N . CYS A 1 191 ? -2.321 9.538 -12.008 1.00 94.81 191 CYS A N 1
ATOM 1458 C CA . CYS A 1 191 ? -2.911 8.339 -12.614 1.00 94.81 191 CYS A CA 1
ATOM 1459 C C . CYS A 1 191 ? -4.408 8.421 -12.961 1.00 94.81 191 CYS A C 1
ATOM 1461 O O . CYS A 1 191 ? -5.053 7.389 -13.084 1.00 94.81 191 CYS A O 1
ATOM 1463 N N . THR A 1 192 ? -5.000 9.604 -13.149 1.00 87.31 192 THR A N 1
ATOM 1464 C CA . THR A 1 192 ? -6.462 9.759 -13.332 1.00 87.31 192 THR A CA 1
ATOM 1465 C C . THR A 1 192 ? -7.088 8.829 -14.383 1.00 87.31 192 THR A C 1
ATOM 1467 O O . THR A 1 192 ? -8.155 8.277 -14.141 1.00 87.31 192 THR A O 1
ATOM 1470 N N . SER A 1 193 ? -6.444 8.616 -15.537 1.00 92.19 193 SER A N 1
ATOM 1471 C CA . SER A 1 193 ? -6.960 7.726 -16.595 1.00 92.19 193 SER A CA 1
ATOM 1472 C C . SER A 1 193 ? -6.640 6.242 -16.378 1.00 92.19 193 SER A C 1
ATOM 1474 O O . SER A 1 193 ? -7.281 5.380 -16.973 1.00 92.19 193 SER A O 1
ATOM 1476 N N . THR A 1 194 ? -5.654 5.931 -15.538 1.00 96.56 194 THR A N 1
ATOM 1477 C CA . THR A 1 194 ? -5.180 4.568 -15.253 1.00 96.56 194 THR A CA 1
ATOM 1478 C C . THR A 1 194 ? -5.609 4.064 -13.872 1.00 96.56 194 THR A C 1
ATOM 1480 O O . THR A 1 194 ? -5.381 2.898 -13.537 1.00 96.56 194 THR A O 1
ATOM 1483 N N . CYS A 1 195 ? -6.267 4.919 -13.088 1.00 98.12 195 CYS A N 1
ATOM 1484 C CA . CYS A 1 195 ? -6.818 4.636 -11.776 1.00 98.12 195 CYS A CA 1
ATOM 1485 C C . CYS A 1 195 ? -8.349 4.662 -11.819 1.00 98.12 195 CYS A C 1
ATOM 1487 O O . CYS A 1 195 ? -8.961 5.726 -11.846 1.00 98.12 195 CYS A O 1
ATOM 1489 N N . TYR A 1 196 ? -8.984 3.490 -11.828 1.00 98.25 196 TYR A N 1
ATOM 1490 C CA . TYR A 1 196 ? -10.411 3.349 -12.146 1.00 98.25 196 TYR A CA 1
ATOM 1491 C C . TYR A 1 196 ? -11.092 2.261 -11.312 1.00 98.25 196 TYR A C 1
ATOM 1493 O O . TYR A 1 196 ? -10.443 1.382 -10.760 1.00 98.25 196 TYR A O 1
ATOM 1501 N N . ASN A 1 197 ? -12.423 2.302 -11.203 1.00 98.25 197 ASN A N 1
ATOM 1502 C CA . ASN A 1 197 ? -13.232 1.300 -10.488 1.00 98.25 197 ASN A CA 1
ATOM 1503 C C . ASN A 1 197 ? -12.825 1.033 -9.022 1.00 98.25 197 ASN A C 1
ATOM 1505 O O . ASN A 1 197 ? -13.208 0.014 -8.449 1.00 98.25 197 ASN A O 1
ATOM 1509 N N . ASN A 1 198 ? -12.071 1.938 -8.394 1.00 98.31 198 ASN A N 1
ATOM 1510 C CA . ASN A 1 198 ? -11.802 1.877 -6.961 1.00 98.31 198 ASN A CA 1
ATOM 1511 C C . ASN A 1 198 ? -13.062 2.314 -6.214 1.00 98.31 198 ASN A C 1
ATOM 1513 O O . ASN A 1 198 ? -13.581 3.407 -6.439 1.00 98.31 198 ASN A O 1
ATOM 1517 N N . LYS A 1 199 ? -13.575 1.438 -5.354 1.00 98.25 199 LYS A N 1
ATOM 1518 C CA . LYS A 1 199 ? -14.834 1.640 -4.644 1.00 98.25 199 LYS A CA 1
ATOM 1519 C C . LYS A 1 199 ? -14.556 2.158 -3.244 1.00 98.25 199 LYS A C 1
ATOM 1521 O O . LYS A 1 199 ? -13.798 1.551 -2.489 1.00 98.25 199 LYS A O 1
ATOM 1526 N N . SER A 1 200 ? -15.219 3.247 -2.876 1.00 98.06 200 SER A N 1
ATOM 1527 C CA . SER A 1 200 ? -15.291 3.651 -1.476 1.00 98.06 200 SER A CA 1
ATOM 1528 C C . SER A 1 200 ? -16.044 2.593 -0.667 1.00 98.06 200 SER A C 1
ATOM 1530 O O . SER A 1 200 ? -17.033 2.031 -1.141 1.00 98.06 200 SER A O 1
ATOM 1532 N N . TRP A 1 201 ? -15.591 2.338 0.559 1.00 97.19 201 TRP A N 1
ATOM 1533 C CA . TRP A 1 201 ? -16.358 1.586 1.545 1.00 97.19 201 TRP A CA 1
ATOM 1534 C C . TRP A 1 201 ? -17.728 2.246 1.726 1.00 97.19 201 TRP A C 1
ATOM 1536 O O . TRP A 1 201 ? -17.823 3.465 1.855 1.00 97.19 201 TRP A O 1
ATOM 1546 N N . SER A 1 202 ? -18.793 1.447 1.686 1.00 91.75 202 SER A N 1
ATOM 1547 C CA . SER A 1 202 ? -20.168 1.953 1.598 1.00 91.75 202 SER A CA 1
ATOM 1548 C C . SER A 1 202 ? -20.745 2.441 2.930 1.00 91.75 202 SER A C 1
ATOM 1550 O O . SER A 1 202 ? -21.841 2.993 2.942 1.00 91.75 202 SER A O 1
ATOM 1552 N N . GLY A 1 203 ? -20.047 2.224 4.047 1.00 91.25 203 GLY A N 1
ATOM 1553 C CA . GLY A 1 203 ? -20.491 2.610 5.386 1.00 91.25 203 GLY A CA 1
ATOM 1554 C C . GLY A 1 203 ? -19.449 3.419 6.155 1.00 91.25 203 GLY A C 1
ATOM 1555 O O . GLY A 1 203 ? -18.420 3.825 5.617 1.00 91.25 203 GLY A O 1
ATOM 1556 N N . ALA A 1 204 ? -19.702 3.630 7.446 1.00 93.31 204 ALA A N 1
ATOM 1557 C CA . ALA A 1 204 ? -18.674 4.128 8.352 1.00 93.31 204 ALA A CA 1
ATOM 1558 C C . ALA A 1 204 ? -17.607 3.044 8.562 1.00 93.31 204 ALA A C 1
ATOM 1560 O O . ALA A 1 204 ? -17.937 1.868 8.722 1.00 93.31 204 ALA A O 1
ATOM 1561 N N . VAL A 1 205 ? -16.335 3.436 8.579 1.00 97.44 205 VAL A N 1
ATOM 1562 C CA . VAL A 1 205 ? -15.246 2.528 8.945 1.00 97.44 205 VAL A CA 1
ATOM 1563 C C . VAL A 1 205 ? -15.057 2.623 10.451 1.00 97.44 205 VAL A C 1
ATOM 1565 O O . VAL A 1 205 ? -14.730 3.680 10.987 1.00 97.44 205 VAL A O 1
ATOM 1568 N N . THR A 1 206 ? -15.319 1.525 11.148 1.00 97.38 206 THR A N 1
ATOM 1569 C CA . THR A 1 206 ? -15.232 1.431 12.612 1.00 97.38 206 THR A CA 1
ATOM 1570 C C . THR A 1 206 ? -14.108 0.486 13.025 1.00 97.38 206 THR A C 1
ATOM 1572 O O . THR A 1 206 ? -13.608 -0.284 12.208 1.00 97.38 206 THR A O 1
ATOM 1575 N N . LEU A 1 207 ? -13.746 0.478 14.312 1.00 97.88 207 LEU A N 1
ATOM 1576 C CA . LEU A 1 207 ? -12.827 -0.534 14.852 1.00 97.88 207 LEU A CA 1
ATOM 1577 C C . LEU A 1 207 ? -13.346 -1.966 14.625 1.00 97.88 207 LEU A C 1
ATOM 1579 O O . LEU A 1 207 ? -12.559 -2.887 14.446 1.00 97.88 207 LEU A O 1
ATOM 1583 N N . ASP A 1 208 ? -14.665 -2.170 14.586 1.00 98.00 208 ASP A N 1
ATOM 1584 C CA . ASP A 1 208 ? -15.230 -3.484 14.264 1.00 98.00 208 ASP A CA 1
ATOM 1585 C C . ASP A 1 208 ? -15.116 -3.816 12.775 1.00 98.00 208 ASP A C 1
ATOM 1587 O O . ASP A 1 208 ? -14.906 -4.975 12.433 1.00 98.00 208 ASP A O 1
ATOM 1591 N N . THR A 1 209 ? -15.165 -2.810 11.894 1.00 97.62 209 THR A N 1
ATOM 1592 C CA . THR A 1 209 ? -14.848 -3.002 10.469 1.00 97.62 209 THR A CA 1
ATOM 1593 C C . THR A 1 209 ? -13.401 -3.477 10.305 1.00 97.62 209 THR A C 1
ATOM 1595 O O . THR A 1 209 ? -13.144 -4.427 9.574 1.00 97.62 209 THR A O 1
ATOM 1598 N N . GLU A 1 210 ? -12.458 -2.875 11.038 1.00 98.12 210 GLU A N 1
ATOM 1599 C CA . GLU A 1 210 ? -11.049 -3.294 11.041 1.00 98.12 210 GLU A CA 1
ATOM 1600 C C . GLU A 1 210 ? -10.878 -4.747 11.531 1.00 98.12 210 GLU A C 1
ATOM 1602 O O . GLU A 1 210 ? -10.205 -5.544 10.881 1.00 98.12 210 GLU A O 1
ATOM 1607 N N . LYS A 1 211 ? -11.551 -5.148 12.620 1.00 97.94 211 LYS A N 1
ATOM 1608 C CA . LYS A 1 211 ? -11.527 -6.545 13.111 1.00 97.94 211 LYS A CA 1
ATOM 1609 C C . LYS A 1 211 ? -12.144 -7.542 12.121 1.00 97.94 211 LYS A C 1
ATOM 1611 O O . LYS A 1 211 ? -11.698 -8.690 12.029 1.00 97.94 211 LYS A O 1
ATOM 1616 N N . GLN A 1 212 ? -13.187 -7.133 11.398 1.00 98.19 212 GLN A N 1
ATOM 1617 C CA . GLN A 1 212 ? -13.823 -7.969 10.379 1.00 98.19 212 GLN A CA 1
ATOM 1618 C C . GLN A 1 212 ? -12.876 -8.249 9.209 1.00 98.19 212 GLN A C 1
ATOM 1620 O O . GLN A 1 212 ? -12.897 -9.362 8.687 1.00 98.19 212 GLN A O 1
ATOM 1625 N N . GLU A 1 213 ? -12.001 -7.305 8.840 1.00 98.44 213 GLU A N 1
ATOM 1626 C CA . GLU A 1 213 ? -10.962 -7.557 7.835 1.00 98.44 213 GLU A CA 1
ATOM 1627 C C . GLU A 1 213 ? -10.010 -8.669 8.272 1.00 98.44 213 GLU A C 1
ATOM 1629 O O . GLU A 1 213 ? -9.731 -9.571 7.482 1.00 98.44 213 GLU A O 1
ATOM 1634 N N . TYR A 1 214 ? -9.582 -8.680 9.536 1.00 98.00 214 TYR A N 1
ATOM 1635 C CA . TYR A 1 214 ? -8.753 -9.771 10.045 1.00 98.00 214 TYR A CA 1
ATOM 1636 C C . TYR A 1 214 ? -9.461 -11.126 9.946 1.00 98.00 214 TYR A C 1
ATOM 1638 O O . TYR A 1 214 ? -8.913 -12.097 9.426 1.00 98.00 214 TYR A O 1
ATOM 1646 N N . SER A 1 215 ? -10.726 -11.179 10.365 1.00 98.19 215 SER A N 1
ATOM 1647 C CA . SER A 1 215 ? -11.538 -12.403 10.311 1.00 98.19 215 SER A CA 1
ATOM 1648 C C . SER A 1 215 ? -11.757 -12.896 8.873 1.00 98.19 215 SER A C 1
ATOM 1650 O O . SER A 1 215 ? -11.711 -14.101 8.596 1.00 98.19 215 SER A O 1
ATOM 1652 N N . LEU A 1 216 ? -11.968 -11.965 7.937 1.00 98.25 216 LEU A N 1
ATOM 1653 C CA . LEU A 1 216 ? -12.075 -12.250 6.509 1.00 98.25 216 LEU A CA 1
ATOM 1654 C C . LEU A 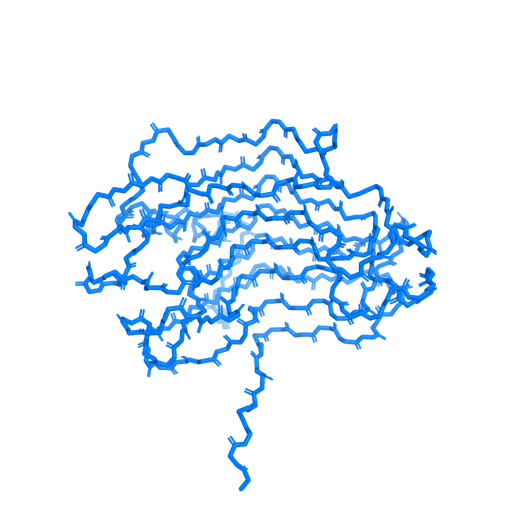1 216 ? -10.754 -12.797 5.959 1.00 98.25 216 LEU A C 1
ATOM 1656 O O . LEU A 1 216 ? -10.764 -13.802 5.247 1.00 98.25 216 LEU A O 1
ATOM 1660 N N . TRP A 1 217 ? -9.624 -12.189 6.329 1.00 98.38 217 TRP A N 1
ATOM 1661 C CA . TRP A 1 217 ? -8.306 -12.646 5.901 1.00 98.38 217 TRP A CA 1
ATOM 1662 C C . TRP A 1 217 ? -8.010 -1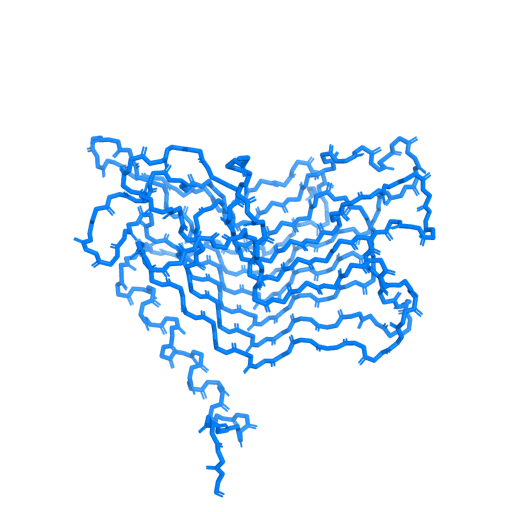4.055 6.403 1.00 98.38 217 TRP A C 1
ATOM 1664 O O . TRP A 1 217 ? -7.682 -14.934 5.612 1.00 98.38 217 TRP A O 1
ATOM 1674 N N . GLN A 1 218 ? -8.215 -14.309 7.696 1.00 97.56 218 GLN A N 1
ATOM 1675 C CA . GLN A 1 218 ? -8.017 -15.632 8.282 1.00 97.56 218 GLN A CA 1
ATOM 1676 C C . GLN A 1 218 ? -8.880 -16.700 7.594 1.00 97.56 218 GLN A C 1
ATOM 1678 O O . GLN A 1 218 ? -8.466 -17.851 7.447 1.00 97.56 218 GLN A O 1
ATOM 1683 N N . SER A 1 219 ? -10.087 -16.331 7.157 1.00 96.94 219 SER A N 1
ATOM 1684 C CA . SER A 1 219 ? -10.963 -17.227 6.400 1.00 96.94 219 SER A CA 1
ATOM 1685 C C . SER A 1 219 ? -10.401 -17.526 5.009 1.00 96.94 219 SER A C 1
ATOM 1687 O O . SER A 1 219 ? -10.371 -18.693 4.624 1.00 96.94 219 SER A O 1
ATOM 1689 N N . LYS A 1 220 ? -9.881 -16.516 4.293 1.00 97.00 220 LYS A N 1
ATOM 1690 C CA . LYS A 1 220 ? -9.157 -16.713 3.022 1.00 97.00 220 LYS A CA 1
ATOM 1691 C C . LYS A 1 220 ? -7.920 -17.595 3.206 1.00 97.00 220 LYS A C 1
ATOM 1693 O O . LYS A 1 220 ? -7.730 -18.534 2.442 1.00 97.00 220 LYS A O 1
ATOM 1698 N N . PHE A 1 221 ? -7.122 -17.318 4.235 1.00 96.56 221 PHE A N 1
ATOM 1699 C CA . PHE A 1 221 ? -5.891 -18.036 4.562 1.00 96.56 221 PHE A CA 1
ATOM 1700 C C . PHE A 1 221 ? -6.154 -19.528 4.791 1.00 96.56 221 PHE A C 1
ATOM 1702 O O . PHE A 1 221 ? -5.533 -20.380 4.157 1.00 96.56 221 PHE A O 1
ATOM 1709 N N . ARG A 1 222 ? -7.156 -19.862 5.615 1.00 95.62 222 ARG A N 1
ATOM 1710 C CA . ARG A 1 222 ? -7.566 -21.259 5.833 1.00 95.62 222 ARG A CA 1
ATOM 1711 C C . ARG A 1 222 ? -8.163 -21.902 4.582 1.00 95.62 222 ARG A C 1
ATOM 1713 O O . ARG A 1 222 ? -7.864 -23.059 4.304 1.00 95.62 222 ARG A O 1
ATOM 1720 N N . ALA A 1 223 ? -8.988 -21.178 3.823 1.00 96.25 223 ALA A N 1
ATOM 1721 C CA . ALA A 1 223 ? -9.578 -21.690 2.582 1.00 96.25 223 ALA A CA 1
ATOM 1722 C C . ALA A 1 223 ? -8.518 -21.999 1.508 1.00 96.25 223 ALA A C 1
ATOM 1724 O O . ALA A 1 223 ? -8.716 -22.903 0.702 1.00 96.25 223 ALA A O 1
ATOM 1725 N N . ALA A 1 224 ? -7.378 -21.303 1.537 1.00 95.94 224 ALA A N 1
ATOM 1726 C CA . ALA A 1 224 ? -6.211 -21.589 0.705 1.00 95.94 224 ALA A CA 1
ATOM 1727 C C . ALA A 1 224 ? -5.358 -22.776 1.209 1.00 95.94 224 ALA A C 1
ATOM 1729 O O . ALA A 1 224 ? -4.324 -23.080 0.621 1.00 95.94 224 ALA A O 1
ATOM 1730 N N . GLY A 1 225 ? -5.766 -23.461 2.286 1.00 94.94 225 GLY A N 1
ATOM 1731 C CA . GLY A 1 225 ? -5.064 -24.629 2.835 1.00 94.94 225 GLY A CA 1
ATOM 1732 C C . GLY A 1 225 ? -3.837 -24.299 3.695 1.00 94.94 225 GLY A C 1
ATOM 1733 O O . GLY A 1 225 ? -3.077 -25.205 4.064 1.00 94.94 225 GLY A O 1
ATOM 1734 N N . LEU A 1 226 ? -3.644 -23.021 4.028 1.00 93.50 226 LEU A N 1
ATOM 1735 C CA . LEU A 1 226 ? -2.516 -22.545 4.820 1.00 93.50 226 LEU A CA 1
ATOM 1736 C C . LEU A 1 226 ? -2.766 -22.714 6.324 1.00 93.50 226 LEU A C 1
ATOM 1738 O O . LEU A 1 226 ? -3.904 -22.751 6.799 1.00 93.50 226 LEU A O 1
ATOM 1742 N N . SER A 1 227 ? -1.676 -22.807 7.083 1.00 86.69 227 SER A N 1
ATOM 1743 C CA . SER A 1 227 ? -1.675 -22.868 8.547 1.00 86.69 227 SER A CA 1
ATOM 1744 C C . SER A 1 227 ? -0.543 -22.013 9.105 1.00 86.69 227 SER A C 1
ATOM 1746 O O . SER A 1 227 ? 0.532 -21.947 8.514 1.00 86.69 227 SER A O 1
ATOM 1748 N N . VAL A 1 228 ? -0.777 -21.382 10.255 1.00 78.94 228 VAL A N 1
ATOM 1749 C CA . VAL A 1 228 ? 0.271 -20.670 10.994 1.00 78.94 228 VAL A CA 1
ATOM 1750 C C . VAL A 1 228 ? 1.024 -21.678 11.862 1.00 78.94 228 VAL A C 1
ATOM 1752 O O . VAL A 1 228 ? 0.398 -22.417 12.619 1.00 78.94 228 VAL A O 1
ATOM 1755 N N . GLY A 1 229 ? 2.354 -21.691 11.768 1.00 68.12 229 GLY A N 1
ATOM 1756 C CA . GLY A 1 229 ? 3.214 -22.603 12.528 1.00 68.12 229 GLY A CA 1
ATOM 1757 C C . GLY A 1 229 ? 3.360 -24.005 11.910 1.00 68.12 229 GLY A C 1
ATOM 1758 O O . GLY A 1 229 ? 2.727 -24.310 10.895 1.00 68.12 229 GLY A O 1
ATOM 1759 N N . PRO A 1 230 ? 4.243 -24.847 12.482 1.00 55.88 230 PRO A N 1
ATOM 1760 C CA . PRO A 1 230 ? 4.435 -26.221 12.027 1.00 55.88 230 PRO A CA 1
ATOM 1761 C C . PRO A 1 230 ? 3.146 -27.040 12.197 1.00 55.88 230 PRO A C 1
ATOM 1763 O O . PRO A 1 230 ? 2.425 -26.869 13.181 1.00 55.88 230 PRO A O 1
ATOM 1766 N N . LYS A 1 231 ? 2.870 -27.907 11.217 1.00 51.66 231 LYS A N 1
ATOM 1767 C CA . LYS A 1 231 ? 1.804 -28.916 11.276 1.00 51.66 231 LYS A CA 1
ATOM 1768 C C . LYS A 1 231 ? 2.290 -30.170 11.990 1.00 51.66 231 LYS A C 1
ATOM 1770 O O . LYS A 1 231 ? 3.473 -30.522 11.786 1.00 51.66 231 LYS A O 1
#

Mean predicted aligned error: 3.66 Å

InterPro domains:
  IPR011050 Pectin lyase fold/virulence factor [SSF51126] (48-210)

Sequence (231 aa):
NGDRYRVQFAQLAKVQGVAGMEIAWNEVINEPGKSSLEENINLYSTSGTSSSRLQIHDNYIQGAFAVDPSSAAAYSGGGIMLGDGPVDNLSKAGGYVDVYNNQIVSTSNQGIGIAGGHDHKVFNNRVLSSGRLPTGHINKSQNVGIYVWDVLKGKSKGTWFNNTVYNNVIGWTRVNTNNTTWLNNTWFADCTSTCYNNKSWSGAVTLDTEKQEYSLWQSKFRAAGLSVGPK

pLDDT: mean 94.59, std 8.19, range [39.5, 98.94]

Radius of gyration: 16.93 Å; Cα contacts (8 Å, |Δi|>4): 666; chains: 1; bounding box: 45×47×41 Å

Foldseek 3Di:
DPDDDADALDEDAQAFAAADAEAEDEEAADAALRDAHQENYEYHLHFYHPVGAHEYALYEAYENAHNHQLPDLAGRHEYYEFQHYALQDQRRTYERHEYEHYEFEHYFEEHYEYQFFEHYEAAHYEFAYLQAHPVRRGRNRYDEYYEYHPNNVNVVNVGYYNHAYAHYEFARWHADPVRDIDGRHYHYPDQPPRYDHHHYDPDRGDPVVRVVSVVVSVVVCVVVVHDDDDD

Nearest PDB structures (foldseek):
  5w6f-assembly1_C  TM=4.166E-01  e=3.861E-01  Kuttervirus CBA120
  5zkw-assembly2_F  TM=4.150E-01  e=1.124E+00  Pseudarthrobacter chlorophenolicus A6
  5zla-assembly1_D  TM=4.276E-01  e=1.690E+00  Pseudarthrobacter chlorophenolicus A6
  5zl5-assembly1_D  TM=4.160E-01  e=1.690E+00  Pseudarthrobacter chlorophenolicus A6
  6c72-assembly1_C  TM=2.806E-01  e=7.112E-01  Acinetobacter phage Fri1

Solvent-accessible surface area (backbone atoms only — not comparable to full-atom values): 11393 Å² total; per-residue (Å²): 135,91,74,80,76,83,40,51,82,41,71,46,70,67,44,60,64,43,65,83,42,74,51,63,67,46,80,43,80,45,52,78,63,75,40,59,35,32,31,39,34,35,28,32,17,24,19,18,27,95,92,30,44,24,38,38,29,51,27,39,39,28,32,14,29,42,62,52,30,72,74,34,65,74,49,80,11,8,32,38,39,35,17,35,66,59,28,80,37,70,85,41,19,6,25,24,34,39,38,30,55,26,39,31,30,53,34,23,19,29,29,35,39,34,34,27,16,23,42,33,37,41,31,50,26,39,26,37,21,42,28,46,42,97,87,66,48,55,37,42,19,54,62,35,18,35,38,32,36,58,78,63,49,7,62,86,45,76,18,48,46,70,48,32,38,32,53,25,40,27,29,19,30,45,60,48,97,86,70,51,73,49,74,35,34,67,44,58,81,69,25,69,94,44,43,45,75,60,39,69,50,91,66,86,51,37,72,64,53,50,54,47,50,53,56,51,48,55,49,52,44,48,74,72,73,54,74,89,73,88,130

=== Feature glossary ===
The record interleaves many kinds of information about one protein. Here is each kind framed as the question it answers.

Q: Are the domains correctly placed relative to each other?
A: Predicted aligned error is AlphaFold's pairwise confidence. Unlike pLDDT (per-residue), PAE is per-residue-pair and captures whether two parts of the structure are correctly placed relative to each other. Units are ångströms of expected positional error.

Q: Which residues are in helices, strands, or loops?
A: Eight-state secondary structure (DSSP): H is the canonical α-helix, G the tighter 3₁₀-helix, I the wider π-helix; E/B are β-structure, T and S are turns and bends, and '-' is everything else. DSSP derives these from the pattern of main-chain N–H···O=C hydrogen bonds, not from the sequence.

Q: What if only a Cα trace is available?
A: P-SEA three-state annotation labels each residue as helix, strand, or coil based purely on the geometry of the Cα trace. It serves as a fallback when the full backbone (and thus DSSP) is unavailable.

Q: What are the backbone torsion angles?
A: φ (phi) and ψ (psi) are the two rotatable backbone dihedrals per residue: φ is the C(i-1)–N–Cα–C torsion, ψ is the N–Cα–C–N(i+1) torsion, both in degrees on (−180°, 180°]. α-helical residues cluster near (−60°, −45°); β-strand residues near (−120°, +130°). A Ramachandran plot is simply a scatter of (φ, ψ) for every residue.

Q: What known structures does this most resemble?
A: Structural nearest neighbors (via Foldseek easy-search vs the PDB). Reported per hit: target PDB id, E-value, and alignment TM-score. A TM-score above ~0.5 is the conventional threshold for 'same fold'.

Q: What family and function is it annotated with?
A: Database cross-references. InterPro integrates a dozen domain/family signature databases into unified entries with residue-range hits. GO terms attach function/process/location labels with evidence codes. CATH codes position the fold in a four-level structural taxonomy. Organism is the NCBI-taxonomy species name.

Q: Which residues are buried vs exposed?
A: Solvent accessibility: the surface area of each residue that a 1.4 Å water probe can touch, in Å². When only backbone atoms are present the absolute values are lower than full-atom SASA (side chains contribute most of the area) and are flagged as backbone-only.

Q: What do the diagnostic plots show?
A: Three diagnostic plots accompany the record. The Cα contact map visualizes the tertiary structure as a 2D adjacency matrix (8 Å cutoff, sequence-local contacts suppressed). The Ramachandran plot shows the distribution of backbone (φ, ψ) torsions, with points in the α and β basins reflecting secondary structure content. The PAE plot shows AlphaFold's inter-residue confidence as a color matrix.

Q: What is the amino-acid chain?
A: The amino-acid sequence is the protein's primary structure: the linear order of residues from the N-terminus to the C-terminus, written in one-letter code. Everything else here — the 3D coordinates, the secondary structure, the domain annotations — is ultimately a consequence of this string.

Q: What do the rendered images show?
A: The six renders are orthographic views along the three Cartesian axes in both directions. Representation (cartoon, sticks, or surface) and color scheme (sequence-rainbow or by-chain) vary across proteins so the training set covers all the common visualization conventions.

Q: Where is each backbone atom in 3D?
A: The mmCIF table is the protein's shape written out atom by atom. For each backbone N, Cα, C, and carbonyl O, it records an (x, y, z) coordinate triple in Å plus the residue type, chain letter, and residue number.

Q: How mobile is each atom in the crystal?
A: For experimental (PDB) structures, the B-factor (temperature factor) quantifies the positional spread of each atom in the crystal — a combination of thermal vibration and static disorder — in units of Å². High B-factors mark flexible loops or poorly resolved regions; low B-factors mark the rigid, well-ordered core.

Q: How big and how compact is the whole molecule?
A: Three whole-structure scalars: the radius of gyration (RMS distance of Cα from centroid, in Å), the count of Cα–Cα contacts (pairs closer than 8 Å and separated by more than four residues in sequence — i.e. tertiary, not local, contacts), and the bounding-box dimensions. Together they distinguish compact globular folds from extended fibres or disordered chains.

Q: What does the local fold look like, residue by residue?
A: A 3Di character summarizes, for each residue, the relative orientation of the Cα frame of its nearest spatial neighbor. Because it encodes fold topology rather than chemistry, 3Di alignments detect remote structural similarity that sequence alignment misses.

Q: How confident is the AlphaFold model at each residue?
A: For AlphaFold models, the B-factor field carries pLDDT — the model's own estimate of local accuracy on a 0–100 scale. Regions with pLDDT<50 should be treated as essentially unmodeled; they often correspond to intrinsically disordered segments.